Protein AF-A0ABD5R8R2-F1 (afdb_monomer_lite)

pLDDT: mean 79.26, std 21.65, range [36.38, 98.5]

Radius of gyration: 20.0 Å; chains: 1; bounding box: 62×42×51 Å

Sequence (197 aa):
MFPAETLPDGALFGPHHFLYPLYAMLFLAARKWDLHPRKEPVLVVASALLALFAWAHVWKYYPVFGATMALAGVCGTILGGLLTWRYGRRFQIAVVGLGLAALDDAVSHAFGVWTPLDHLWGVWWAIYHGERVPVVAESVRDPATALADLQSAVGESLPALPALPALGDLPTLLVAGAVRALARLPILAPHTALVPL

Organism: NCBI:txid1126234

Structure (mmCIF, N/CA/C/O backbone):
data_AF-A0ABD5R8R2-F1
#
_entry.id   AF-A0ABD5R8R2-F1
#
loop_
_atom_site.group_PDB
_atom_site.id
_atom_site.type_symbol
_atom_site.label_atom_id
_atom_site.label_alt_id
_atom_site.label_comp_id
_atom_site.label_asym_id
_atom_site.label_entity_id
_atom_site.label_seq_id
_atom_site.pdbx_PDB_ins_code
_atom_site.Cartn_x
_atom_site.Cartn_y
_atom_site.Cartn_z
_atom_site.occupancy
_atom_site.B_iso_or_equiv
_atom_site.auth_seq_id
_atom_site.auth_comp_id
_atom_site.auth_asym_id
_atom_site.auth_atom_id
_atom_site.pdbx_PDB_model_num
ATOM 1 N N . MET A 1 1 ? -0.211 -2.262 -22.466 1.00 86.38 1 MET A N 1
ATOM 2 C CA . MET A 1 1 ? -0.626 -3.625 -22.059 1.00 86.38 1 MET A CA 1
ATOM 3 C C . MET A 1 1 ? -0.861 -3.581 -20.558 1.00 86.38 1 MET A C 1
ATOM 5 O O . MET A 1 1 ? -0.183 -2.797 -19.914 1.00 86.38 1 MET A O 1
ATOM 9 N N . PHE A 1 2 ? -1.854 -4.300 -20.029 1.00 92.44 2 PHE A N 1
ATOM 10 C CA . PHE A 1 2 ? -2.108 -4.353 -18.585 1.00 92.44 2 PHE A CA 1
ATOM 11 C C . PHE A 1 2 ? -1.747 -5.748 -18.051 1.00 92.44 2 PHE A C 1
ATOM 13 O O . PHE A 1 2 ? -2.167 -6.727 -18.674 1.00 92.44 2 PHE A O 1
ATOM 20 N N . PRO A 1 3 ? -1.039 -5.851 -16.912 1.00 95.38 3 PRO A N 1
ATOM 21 C CA . PRO A 1 3 ? -0.270 -4.771 -16.287 1.00 95.38 3 PRO A CA 1
ATOM 22 C C . PRO A 1 3 ? 0.887 -4.312 -17.195 1.00 95.38 3 PRO A C 1
ATOM 24 O O . PRO A 1 3 ? 1.250 -5.026 -18.134 1.00 95.38 3 PRO A O 1
ATOM 27 N N . ALA A 1 4 ? 1.450 -3.130 -16.940 1.00 95.31 4 ALA A N 1
ATOM 28 C CA . ALA A 1 4 ? 2.656 -2.674 -17.634 1.00 95.31 4 ALA A CA 1
ATOM 29 C C . ALA A 1 4 ? 3.849 -3.588 -17.325 1.00 95.31 4 ALA A C 1
ATOM 31 O O . ALA A 1 4 ? 4.625 -3.911 -18.224 1.00 95.31 4 ALA A O 1
ATOM 32 N N . GLU A 1 5 ? 3.922 -4.086 -16.089 1.00 93.12 5 GLU A N 1
ATOM 33 C CA . GLU A 1 5 ? 4.932 -5.043 -15.654 1.00 93.12 5 GLU A CA 1
ATOM 34 C C . GLU A 1 5 ? 4.333 -6.414 -15.338 1.00 93.12 5 GLU A C 1
ATOM 36 O O . GLU A 1 5 ? 3.423 -6.577 -14.518 1.00 93.12 5 GLU A O 1
ATOM 41 N N . THR A 1 6 ? 4.891 -7.452 -15.964 1.00 93.69 6 THR A N 1
ATOM 42 C CA . THR A 1 6 ? 4.540 -8.846 -15.654 1.00 93.69 6 THR A CA 1
ATOM 43 C C . THR A 1 6 ? 5.059 -9.289 -14.287 1.00 93.69 6 THR A C 1
ATOM 45 O O . THR A 1 6 ? 4.546 -10.249 -13.716 1.00 93.69 6 THR A O 1
ATOM 48 N N . LEU A 1 7 ? 6.082 -8.601 -13.778 1.00 91.88 7 LEU A N 1
ATOM 49 C CA . LEU A 1 7 ? 6.696 -8.821 -12.478 1.00 91.88 7 LEU A CA 1
ATOM 50 C C . LEU A 1 7 ? 7.108 -7.451 -11.915 1.00 91.88 7 LEU A C 1
ATOM 52 O O . LEU A 1 7 ? 8.052 -6.891 -12.471 1.00 91.88 7 LEU A O 1
ATOM 56 N N . PRO A 1 8 ? 6.442 -6.939 -10.861 1.00 84.75 8 PRO A N 1
ATOM 57 C CA . PRO A 1 8 ? 6.789 -5.648 -10.262 1.00 84.75 8 PRO A CA 1
ATOM 58 C C . PRO A 1 8 ? 8.282 -5.566 -9.908 1.00 84.75 8 PRO A C 1
ATOM 60 O O . PRO A 1 8 ? 8.798 -6.484 -9.252 1.00 84.75 8 PRO A O 1
ATOM 63 N N . ASP A 1 9 ? 8.974 -4.550 -10.439 1.00 77.25 9 ASP A N 1
ATOM 64 C CA . ASP A 1 9 ? 10.426 -4.281 -10.318 1.00 77.25 9 ASP A CA 1
ATOM 65 C C . ASP A 1 9 ? 11.355 -5.466 -10.639 1.00 77.25 9 ASP A C 1
ATOM 67 O O . ASP A 1 9 ? 12.531 -5.504 -10.268 1.00 77.25 9 ASP A O 1
ATOM 71 N N . GLY A 1 10 ? 10.842 -6.514 -11.282 1.00 80.44 10 GLY A N 1
ATOM 72 C CA . GLY A 1 10 ? 11.582 -7.759 -11.472 1.00 80.44 10 GLY A CA 1
ATOM 73 C C . GLY A 1 10 ? 11.892 -8.538 -10.179 1.00 80.44 10 GLY A C 1
ATOM 74 O O . GLY A 1 10 ? 12.507 -9.605 -10.256 1.00 80.44 10 GLY A O 1
ATOM 75 N N . ALA A 1 11 ? 11.462 -8.072 -8.998 1.00 82.81 11 ALA A N 1
ATOM 76 C CA . ALA A 1 11 ? 11.839 -8.657 -7.712 1.00 82.81 11 ALA A CA 1
ATOM 77 C C . ALA A 1 11 ? 10.781 -8.447 -6.614 1.00 82.81 11 ALA A C 1
ATOM 79 O O . ALA A 1 11 ? 10.983 -7.659 -5.711 1.00 82.81 11 ALA A O 1
ATOM 80 N N . LEU A 1 12 ? 9.717 -9.250 -6.584 1.00 75.31 12 LEU A N 1
ATOM 81 C CA . LEU A 1 12 ? 8.576 -9.147 -5.641 1.00 75.31 12 LEU A CA 1
ATOM 82 C C . LEU A 1 12 ? 8.864 -8.822 -4.163 1.00 75.31 12 LEU A C 1
ATOM 84 O O . LEU A 1 12 ? 8.020 -8.217 -3.509 1.00 75.31 12 LEU A O 1
ATOM 88 N N . PHE A 1 13 ? 9.991 -9.293 -3.619 1.00 80.00 13 PHE A N 1
ATOM 89 C CA . PHE A 1 13 ? 10.396 -9.093 -2.218 1.00 80.00 13 PHE A CA 1
ATOM 90 C C . PHE A 1 13 ? 11.564 -8.119 -2.053 1.00 80.00 13 PHE A C 1
ATOM 92 O O . PHE A 1 13 ? 12.102 -7.978 -0.954 1.00 80.00 13 PHE A O 1
ATOM 99 N N . GLY A 1 14 ? 11.960 -7.453 -3.136 1.00 77.12 14 GLY A N 1
ATOM 100 C CA . GLY A 1 14 ? 12.772 -6.255 -3.058 1.00 77.12 14 GLY A CA 1
ATOM 101 C C . GLY A 1 14 ? 12.083 -5.210 -2.180 1.00 77.12 14 GLY A C 1
ATOM 102 O O . GLY A 1 14 ? 10.904 -5.348 -1.825 1.00 77.12 14 GLY A O 1
ATOM 103 N N . PRO A 1 15 ? 12.803 -4.169 -1.775 1.00 70.12 15 PRO A N 1
ATOM 104 C CA . PRO A 1 15 ? 12.197 -3.122 -0.983 1.00 70.12 15 PRO A CA 1
ATOM 105 C C . PRO A 1 15 ? 11.188 -2.360 -1.861 1.00 70.12 15 PRO A C 1
ATOM 107 O O . PRO A 1 15 ? 11.579 -1.626 -2.757 1.00 70.12 15 PRO A O 1
ATOM 110 N N . HIS A 1 16 ? 9.894 -2.595 -1.612 1.00 77.25 16 HIS A N 1
ATOM 111 C CA . HIS A 1 16 ? 8.773 -1.986 -2.336 1.00 77.25 16 HIS A CA 1
ATOM 112 C C . HIS A 1 16 ? 7.962 -1.112 -1.400 1.00 77.25 16 HIS A C 1
ATOM 114 O O . HIS A 1 16 ? 7.592 -1.521 -0.288 1.00 77.25 16 HIS A O 1
ATOM 120 N N . HIS A 1 17 ? 7.611 0.069 -1.887 1.00 89.56 17 HIS A N 1
ATOM 121 C CA . HIS A 1 17 ? 6.737 0.977 -1.169 1.00 89.56 17 HIS A CA 1
ATOM 122 C C . HIS A 1 17 ? 5.259 0.536 -1.224 1.00 89.56 17 HIS A C 1
ATOM 124 O O . HIS A 1 17 ? 4.436 1.114 -0.526 1.00 89.56 17 HIS A O 1
ATOM 130 N N . PHE A 1 18 ? 4.940 -0.572 -1.898 1.00 94.81 18 PHE A N 1
ATOM 131 C CA . PHE A 1 18 ? 3.697 -1.334 -1.778 1.00 94.81 18 PHE A CA 1
ATOM 132 C C . PHE A 1 18 ? 3.632 -2.157 -0.483 1.00 94.81 18 PHE A C 1
ATOM 134 O O . PHE A 1 18 ? 2.638 -2.130 0.249 1.00 94.81 18 PHE A O 1
ATOM 141 N N . LEU A 1 19 ? 4.698 -2.906 -0.175 1.00 95.38 19 LEU A N 1
ATOM 142 C CA . LEU A 1 19 ? 4.700 -3.900 0.904 1.00 95.38 19 LEU A CA 1
ATOM 143 C C . LEU A 1 19 ? 4.706 -3.244 2.288 1.00 95.38 19 LEU A C 1
ATOM 145 O O . LEU A 1 19 ? 3.912 -3.604 3.163 1.00 95.38 19 LEU A O 1
ATOM 149 N N . TYR A 1 20 ? 5.603 -2.280 2.505 1.00 95.00 20 TYR A N 1
ATOM 150 C CA . TYR A 1 20 ? 5.816 -1.706 3.834 1.00 95.00 20 TYR A CA 1
ATOM 151 C C . TYR A 1 20 ? 4.589 -0.973 4.393 1.00 95.00 20 TYR A C 1
ATOM 153 O O . TYR A 1 20 ? 4.263 -1.206 5.564 1.00 95.00 20 TYR A O 1
ATOM 161 N N . PRO A 1 21 ? 3.851 -0.153 3.617 1.00 96.75 21 PRO A N 1
ATOM 162 C CA . PRO A 1 21 ? 2.648 0.489 4.128 1.00 96.75 21 PRO A CA 1
ATOM 163 C C . PRO A 1 21 ? 1.549 -0.505 4.500 1.00 96.75 21 PRO A C 1
ATOM 165 O O . PRO A 1 21 ? 0.897 -0.329 5.532 1.00 96.75 21 PRO A O 1
ATOM 168 N N . LEU A 1 22 ? 1.373 -1.581 3.723 1.00 97.69 22 LEU A N 1
ATOM 169 C CA . LEU A 1 22 ? 0.382 -2.615 4.022 1.00 97.69 22 LEU A CA 1
ATOM 170 C C . LEU A 1 22 ? 0.742 -3.404 5.289 1.00 97.69 22 LEU A C 1
ATOM 172 O O . LEU A 1 22 ? -0.130 -3.627 6.132 1.00 97.69 22 LEU A O 1
ATOM 176 N N . TYR A 1 23 ? 2.017 -3.749 5.495 1.00 97.69 23 TYR A N 1
ATOM 177 C CA . TYR A 1 23 ? 2.464 -4.369 6.748 1.00 97.69 23 TYR A CA 1
ATOM 178 C C . TYR A 1 23 ? 2.312 -3.435 7.954 1.00 97.69 23 TYR A C 1
ATOM 180 O O . TYR A 1 23 ? 1.791 -3.851 8.993 1.00 97.69 23 TYR A O 1
ATOM 188 N N . ALA A 1 24 ? 2.703 -2.163 7.825 1.00 97.75 24 ALA A N 1
ATOM 189 C CA . ALA A 1 24 ? 2.527 -1.167 8.883 1.00 97.75 24 ALA A CA 1
ATOM 190 C C . ALA A 1 24 ? 1.046 -0.996 9.250 1.00 97.75 24 ALA A C 1
ATOM 192 O O . ALA A 1 24 ? 0.684 -0.906 10.425 1.00 97.75 24 ALA A O 1
ATOM 193 N N . MET A 1 25 ? 0.167 -1.012 8.252 1.00 97.69 25 MET A N 1
ATOM 194 C CA . MET A 1 25 ? -1.269 -0.947 8.463 1.00 97.69 25 MET A CA 1
ATOM 195 C C . MET A 1 25 ? -1.813 -2.192 9.172 1.00 97.69 25 MET A C 1
ATOM 197 O O . MET A 1 25 ? -2.610 -2.043 10.100 1.00 97.69 25 MET A O 1
ATOM 201 N N . LEU A 1 26 ? -1.395 -3.401 8.782 1.00 98.19 26 LEU A N 1
ATOM 202 C CA . LEU A 1 26 ? -1.783 -4.635 9.475 1.00 98.19 26 LEU A CA 1
ATOM 203 C C . LEU A 1 26 ? -1.343 -4.612 10.942 1.00 98.19 26 LEU A C 1
ATOM 205 O O . LEU A 1 26 ? -2.128 -4.959 11.823 1.00 98.19 26 LEU A O 1
ATOM 209 N N . PHE A 1 27 ? -0.137 -4.116 11.221 1.00 98.12 27 PHE A N 1
ATOM 210 C CA . PHE A 1 27 ? 0.336 -3.907 12.587 1.00 98.12 27 PHE A CA 1
ATOM 211 C C . PHE A 1 27 ? -0.550 -2.918 13.366 1.00 98.12 27 PHE A C 1
ATOM 213 O O . PHE A 1 27 ? -0.962 -3.202 14.492 1.00 98.12 27 PHE A O 1
ATOM 220 N N . LEU A 1 28 ? -0.907 -1.772 12.771 1.00 97.38 28 LEU A N 1
ATOM 221 C CA . LEU A 1 28 ? -1.820 -0.805 13.395 1.00 97.38 28 LEU A CA 1
ATOM 222 C C . LEU A 1 28 ? -3.209 -1.401 13.654 1.00 97.38 28 LEU A C 1
ATOM 224 O O . LEU A 1 28 ? -3.804 -1.141 14.703 1.00 97.38 28 LEU A O 1
ATOM 228 N N . ALA A 1 29 ? -3.726 -2.189 12.712 1.00 96.81 29 ALA A N 1
ATOM 229 C CA . ALA A 1 29 ? -5.001 -2.878 12.843 1.00 96.81 29 ALA A CA 1
ATOM 230 C C . ALA A 1 29 ? -4.967 -3.900 13.988 1.00 96.81 29 ALA A C 1
ATOM 232 O O . ALA A 1 29 ? -5.863 -3.876 14.830 1.00 96.81 29 ALA A O 1
ATOM 233 N N . ALA A 1 30 ? -3.908 -4.711 14.084 1.00 96.88 30 ALA A N 1
ATOM 234 C CA . ALA A 1 30 ? -3.702 -5.657 15.182 1.00 96.88 30 ALA A CA 1
ATOM 235 C C . ALA A 1 30 ? -3.657 -4.943 16.543 1.00 96.88 30 ALA A C 1
ATOM 237 O O . ALA A 1 30 ? -4.403 -5.288 17.455 1.00 96.88 30 ALA A O 1
ATOM 238 N N . ARG A 1 31 ? -2.896 -3.844 16.656 1.00 97.00 31 ARG A N 1
ATOM 239 C CA . ARG A 1 31 ? -2.850 -3.032 17.887 1.00 97.00 31 ARG A CA 1
ATOM 240 C C . ARG A 1 31 ? -4.211 -2.457 18.274 1.00 97.00 31 ARG A C 1
ATOM 242 O O . ARG A 1 31 ? -4.509 -2.322 19.459 1.00 97.00 31 ARG A O 1
ATOM 249 N N . LYS A 1 32 ? -5.039 -2.066 17.301 1.00 94.75 32 LYS A N 1
ATOM 250 C CA . LYS A 1 32 ? -6.401 -1.582 17.573 1.00 94.75 32 LYS A CA 1
ATOM 251 C C . LYS A 1 32 ? -7.356 -2.697 17.964 1.00 94.75 32 LYS A C 1
ATOM 253 O O . LYS A 1 32 ? -8.224 -2.438 18.795 1.00 94.75 32 LYS A O 1
ATOM 258 N N . TRP A 1 33 ? -7.173 -3.890 17.410 1.00 92.94 33 TRP A N 1
ATOM 259 C CA . TRP A 1 33 ? -7.912 -5.081 17.805 1.00 92.94 33 TRP A CA 1
ATOM 260 C C . TRP A 1 33 ? -7.665 -5.402 19.284 1.00 92.94 33 TRP A C 1
ATOM 262 O O . TRP A 1 33 ? -8.633 -5.496 20.036 1.00 92.94 33 TRP A O 1
ATOM 272 N N . ASP A 1 34 ? -6.404 -5.426 19.734 1.00 95.31 34 ASP A N 1
ATOM 273 C CA . ASP A 1 34 ? -6.045 -5.676 21.144 1.00 95.31 34 ASP A CA 1
ATOM 274 C C . ASP A 1 34 ? -6.757 -4.716 22.112 1.00 95.31 34 ASP A C 1
ATOM 276 O O . ASP A 1 34 ? -7.269 -5.109 23.159 1.00 95.31 34 ASP A O 1
ATOM 280 N N . LEU A 1 35 ? -6.806 -3.430 21.754 1.00 95.62 35 LEU A N 1
ATOM 281 C CA . LEU A 1 35 ? -7.411 -2.382 22.582 1.00 95.62 35 LEU A CA 1
ATOM 282 C C . LEU A 1 35 ? -8.945 -2.379 22.528 1.00 95.62 35 LEU A C 1
ATOM 284 O O . LEU A 1 35 ? -9.602 -1.790 23.392 1.00 95.62 35 LEU A O 1
ATOM 288 N N . HIS A 1 36 ? -9.533 -2.979 21.495 1.00 94.44 36 HIS A N 1
ATOM 289 C CA . HIS A 1 36 ? -10.963 -2.919 21.227 1.00 94.44 36 HIS A CA 1
ATOM 290 C C . HIS A 1 36 ? -11.488 -4.241 20.643 1.00 94.44 36 HIS A C 1
ATOM 292 O O . HIS A 1 36 ? -12.019 -4.238 19.539 1.00 94.44 36 HIS A O 1
ATOM 298 N N . PRO A 1 37 ? -11.475 -5.358 21.387 1.00 91.94 37 PRO A N 1
ATOM 299 C CA . PRO A 1 37 ? -11.709 -6.702 20.838 1.00 91.94 37 PRO A CA 1
ATOM 300 C C . PRO A 1 37 ? -13.097 -6.938 20.219 1.00 91.94 37 PRO A C 1
ATOM 302 O O . PRO A 1 37 ? -13.311 -7.931 19.545 1.00 91.94 37 PRO A O 1
ATOM 305 N N . ARG A 1 38 ? -14.065 -6.040 20.445 1.00 94.81 38 ARG A N 1
ATOM 306 C CA . ARG A 1 38 ? -15.423 -6.102 19.859 1.00 94.81 38 ARG A CA 1
ATOM 307 C C . ARG A 1 38 ? -15.617 -5.164 18.669 1.00 94.81 38 ARG A C 1
ATOM 309 O O . ARG A 1 38 ? -16.731 -4.964 18.188 1.00 94.81 38 ARG A O 1
ATOM 316 N N . LYS A 1 39 ? -14.552 -4.489 18.261 1.00 92.44 39 LYS A N 1
ATOM 317 C CA . LYS A 1 39 ? -14.500 -3.636 17.086 1.00 92.44 39 LYS A CA 1
ATOM 318 C C . LYS A 1 39 ? -13.366 -4.244 16.291 1.00 92.44 39 LYS A C 1
ATOM 320 O O . LYS A 1 39 ? -12.227 -4.162 16.717 1.00 92.44 39 LYS A O 1
ATOM 325 N N . GLU A 1 40 ? -13.682 -4.901 15.190 1.00 93.25 40 GLU A N 1
ATOM 326 C CA . GLU A 1 40 ? -12.672 -5.528 14.345 1.00 93.25 40 GLU A CA 1
ATOM 327 C C . GLU A 1 40 ? -12.624 -4.758 13.022 1.00 93.25 40 GLU A C 1
ATOM 329 O O . GLU A 1 40 ? -13.675 -4.513 12.420 1.00 93.25 40 GLU A O 1
ATOM 334 N N . PRO A 1 41 ? -11.447 -4.309 12.553 1.00 95.00 41 PRO A N 1
ATOM 335 C CA . PRO A 1 41 ? -11.308 -3.627 11.268 1.00 95.00 41 PRO A CA 1
ATOM 336 C C . PRO A 1 41 ? -11.314 -4.639 10.104 1.00 95.00 41 PRO A C 1
ATOM 338 O O . PRO A 1 41 ? -10.415 -4.619 9.267 1.00 95.00 41 PRO A O 1
ATOM 341 N N . VAL A 1 42 ? -12.309 -5.536 10.054 1.00 96.50 42 VAL A N 1
ATOM 342 C CA . VAL A 1 42 ? -12.315 -6.722 9.172 1.00 96.50 42 VAL A CA 1
ATOM 343 C C . VAL A 1 42 ? -12.098 -6.348 7.710 1.00 96.50 42 VAL A C 1
ATOM 345 O O . VAL A 1 42 ? -11.244 -6.936 7.058 1.00 96.50 42 VAL A O 1
ATOM 348 N N . LEU A 1 43 ? -12.805 -5.329 7.209 1.00 96.75 43 LEU A N 1
ATOM 349 C CA . LEU A 1 43 ? -12.659 -4.887 5.820 1.00 96.75 43 LEU A CA 1
ATOM 350 C C . LEU A 1 43 ? -11.238 -4.383 5.518 1.00 96.75 43 LEU A C 1
ATOM 352 O O . LEU A 1 43 ? -10.691 -4.721 4.474 1.00 96.75 43 LEU A O 1
ATOM 356 N N . VAL A 1 44 ? -10.621 -3.624 6.433 1.00 97.31 44 VAL A N 1
ATOM 357 C CA . VAL A 1 44 ? -9.242 -3.131 6.266 1.00 97.31 44 VAL A CA 1
ATOM 358 C C . VAL A 1 44 ? -8.266 -4.301 6.220 1.00 97.31 44 VAL A C 1
ATOM 360 O O . VAL A 1 44 ? -7.452 -4.367 5.307 1.00 97.31 44 VAL A O 1
ATOM 363 N N . VAL A 1 45 ? -8.363 -5.228 7.179 1.00 98.00 45 VAL A N 1
ATOM 364 C CA . VAL A 1 45 ? -7.440 -6.366 7.311 1.00 98.00 45 VAL A CA 1
ATOM 365 C C . VAL A 1 45 ? -7.594 -7.344 6.150 1.00 98.00 45 VAL A C 1
ATOM 367 O O . VAL A 1 45 ? -6.599 -7.707 5.531 1.00 98.00 45 VAL A O 1
ATOM 370 N N . ALA A 1 46 ? -8.823 -7.741 5.815 1.00 98.25 46 ALA A N 1
ATOM 371 C CA . ALA A 1 46 ? -9.080 -8.680 4.728 1.00 98.25 46 ALA A CA 1
ATOM 372 C C . ALA A 1 46 ? -8.623 -8.122 3.373 1.00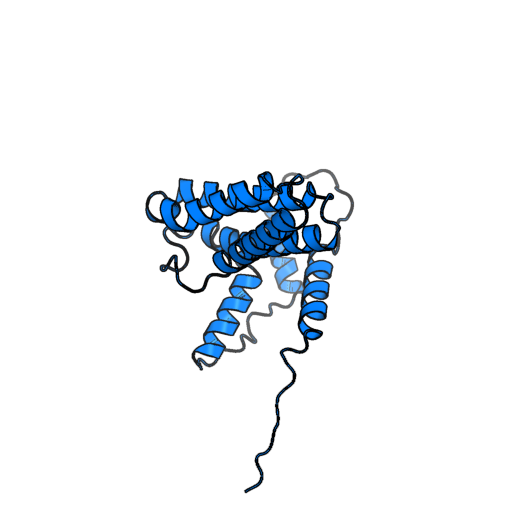 98.25 46 ALA A C 1
ATOM 374 O O . ALA A 1 46 ? -7.971 -8.832 2.611 1.00 98.25 46 ALA A O 1
ATOM 375 N N . SER A 1 47 ? -8.896 -6.843 3.095 1.00 98.50 47 SER A N 1
ATOM 376 C CA . SER A 1 47 ? -8.482 -6.212 1.834 1.00 98.50 47 SER A CA 1
ATOM 377 C C . SER A 1 47 ? -6.962 -6.026 1.754 1.00 98.50 47 SER A C 1
ATOM 379 O O . SER A 1 47 ? -6.371 -6.237 0.699 1.00 98.50 47 SER A O 1
ATOM 381 N N . ALA A 1 48 ? -6.306 -5.736 2.882 1.00 98.38 48 ALA A N 1
ATOM 382 C CA . ALA A 1 48 ? -4.849 -5.640 2.961 1.00 98.38 48 ALA A CA 1
ATOM 383 C C . ALA A 1 48 ? -4.164 -6.981 2.695 1.00 98.38 48 ALA A C 1
ATOM 385 O O . ALA A 1 48 ? -3.197 -7.056 1.942 1.00 98.38 48 ALA A O 1
ATOM 386 N N . LEU A 1 49 ? -4.679 -8.048 3.312 1.00 98.19 49 LEU A N 1
ATOM 387 C CA . LEU A 1 49 ? -4.188 -9.406 3.100 1.00 98.19 49 LEU A CA 1
ATOM 388 C C . LEU A 1 49 ? -4.435 -9.860 1.661 1.00 98.19 49 LEU A C 1
ATOM 390 O O . LEU A 1 49 ? -3.557 -10.485 1.076 1.00 98.19 49 LEU A O 1
ATOM 394 N N . LEU A 1 50 ? -5.582 -9.503 1.071 1.00 98.44 50 LEU A N 1
ATOM 395 C CA . LEU A 1 50 ? -5.858 -9.737 -0.346 1.00 98.44 50 LEU A CA 1
ATOM 396 C C . LEU A 1 50 ? -4.822 -9.039 -1.234 1.00 98.44 50 LEU A C 1
ATOM 398 O O . LEU A 1 50 ? -4.278 -9.678 -2.130 1.00 98.44 50 LEU A O 1
ATOM 402 N N . ALA A 1 51 ? -4.522 -7.766 -0.962 1.00 97.88 51 ALA A N 1
ATOM 403 C CA . ALA A 1 51 ? -3.531 -6.999 -1.710 1.00 97.88 51 ALA A CA 1
ATOM 404 C C . ALA A 1 51 ? -2.133 -7.632 -1.625 1.00 97.88 51 ALA A C 1
ATOM 406 O O . ALA A 1 51 ? -1.498 -7.870 -2.651 1.00 97.88 51 ALA A O 1
ATOM 407 N N . LEU A 1 52 ? -1.685 -7.971 -0.411 1.00 97.12 52 LEU A N 1
ATOM 408 C CA . LEU A 1 52 ? -0.393 -8.621 -0.176 1.00 97.12 52 LEU A CA 1
ATOM 409 C C . LEU A 1 52 ? -0.309 -9.999 -0.838 1.00 97.12 52 LEU A C 1
ATOM 411 O O . LEU A 1 52 ? 0.701 -10.317 -1.461 1.00 97.12 52 LEU A O 1
ATOM 415 N N . PHE A 1 53 ? -1.363 -10.812 -0.733 1.00 97.00 53 PHE A N 1
ATOM 416 C CA . PHE A 1 53 ? -1.409 -12.132 -1.356 1.00 97.00 53 PHE A CA 1
ATOM 417 C C . PHE A 1 53 ? -1.374 -12.030 -2.883 1.00 97.00 53 PHE A C 1
ATOM 419 O O . PHE A 1 53 ? -0.613 -12.740 -3.541 1.00 97.00 53 PHE A O 1
ATOM 426 N N . ALA A 1 54 ? -2.171 -11.123 -3.449 1.00 97.00 54 ALA A N 1
ATOM 427 C CA . ALA A 1 54 ? -2.212 -10.876 -4.880 1.00 97.00 54 ALA A CA 1
ATOM 428 C C . ALA A 1 54 ? -0.842 -10.458 -5.419 1.00 97.00 54 ALA A C 1
ATOM 430 O O . ALA A 1 54 ? -0.361 -11.053 -6.383 1.00 97.00 54 ALA A O 1
ATOM 431 N N . TRP A 1 55 ? -0.194 -9.505 -4.748 1.00 96.06 55 TRP A N 1
ATOM 432 C CA . TRP A 1 55 ? 1.155 -9.057 -5.069 1.00 96.06 55 TRP A CA 1
ATOM 433 C C . TRP A 1 55 ? 2.166 -10.199 -4.979 1.00 96.06 55 TRP A C 1
ATOM 435 O O . TRP A 1 55 ? 2.739 -10.596 -5.988 1.00 96.06 55 TRP A O 1
ATOM 445 N N . ALA A 1 56 ? 2.336 -10.783 -3.790 1.00 94.62 56 ALA A N 1
ATOM 446 C CA . ALA A 1 56 ? 3.415 -11.724 -3.503 1.00 94.62 56 ALA A CA 1
ATOM 447 C C . ALA A 1 56 ? 3.268 -13.078 -4.217 1.00 94.62 56 ALA A C 1
ATOM 449 O O . ALA A 1 56 ? 4.273 -13.738 -4.494 1.00 94.62 56 ALA A O 1
ATOM 450 N N . HIS A 1 57 ? 2.035 -13.517 -4.494 1.00 95.25 57 HIS A N 1
ATOM 451 C CA . HIS A 1 57 ? 1.774 -14.884 -4.950 1.00 95.25 57 HIS A CA 1
ATOM 452 C C . HIS A 1 57 ? 1.035 -14.991 -6.278 1.00 95.25 57 HIS A C 1
ATOM 454 O O . HIS A 1 57 ? 1.258 -15.969 -6.985 1.00 95.25 57 HIS A O 1
ATOM 460 N N . VAL A 1 58 ? 0.168 -14.043 -6.642 1.00 97.00 58 VAL A N 1
ATOM 461 C CA . VAL A 1 58 ? -0.683 -14.189 -7.836 1.00 97.00 58 VAL A CA 1
ATOM 462 C C . VAL A 1 58 ? -0.074 -13.489 -9.046 1.00 97.00 58 VAL A C 1
ATOM 464 O O . VAL A 1 58 ? 0.012 -14.099 -10.110 1.00 97.00 58 VAL A O 1
ATOM 467 N N . TRP A 1 59 ? 0.389 -12.246 -8.887 1.00 96.44 59 TRP A N 1
ATOM 468 C CA . TRP A 1 59 ? 0.830 -11.383 -9.991 1.00 96.44 59 TRP A CA 1
ATOM 469 C C . TRP A 1 59 ? 1.916 -12.040 -10.844 1.00 96.44 59 TRP A C 1
ATOM 471 O O . TRP A 1 59 ? 1.790 -12.083 -12.062 1.00 96.44 59 TRP A O 1
ATOM 481 N N . LYS A 1 60 ? 2.914 -12.674 -10.220 1.00 95.19 60 LYS A N 1
ATOM 482 C CA . LYS A 1 60 ? 3.993 -13.382 -10.931 1.00 95.19 60 LYS A CA 1
ATOM 483 C C . LYS A 1 60 ? 3.503 -14.398 -11.966 1.00 95.19 60 LYS A C 1
ATOM 485 O O . LYS A 1 60 ? 4.110 -14.540 -13.022 1.00 95.19 60 LYS A O 1
ATOM 490 N N . TYR A 1 61 ? 2.469 -15.163 -11.622 1.00 96.25 61 TYR A N 1
ATOM 491 C CA . TYR A 1 61 ? 2.000 -16.291 -12.433 1.00 96.25 61 TYR A CA 1
ATOM 492 C C 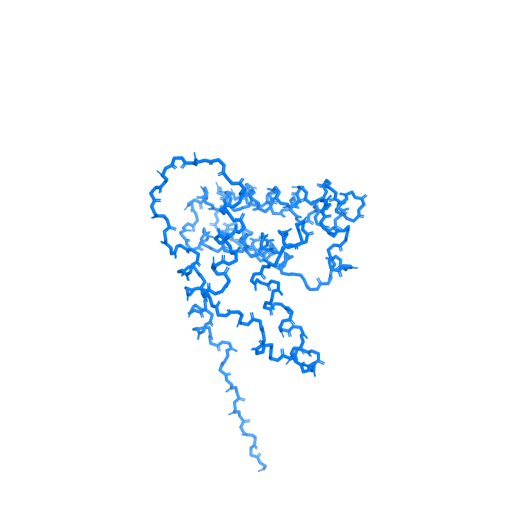. TYR A 1 61 ? 0.790 -15.922 -13.290 1.00 96.25 61 TYR A C 1
ATOM 494 O O . TYR A 1 61 ? 0.599 -16.488 -14.362 1.00 96.25 61 TYR A O 1
ATOM 502 N N . TYR A 1 62 ? -0.006 -14.955 -12.835 1.00 97.25 62 TYR A N 1
ATOM 503 C CA . TYR A 1 62 ? -1.206 -14.471 -13.507 1.00 97.25 62 TYR A CA 1
ATOM 504 C C . TYR A 1 62 ? -1.233 -12.935 -13.468 1.00 97.25 62 TYR A C 1
ATOM 506 O O . TYR A 1 62 ? -1.993 -12.369 -12.679 1.00 97.25 62 TYR A O 1
ATOM 514 N N . PRO A 1 63 ? -0.436 -12.236 -14.303 1.00 95.88 63 PRO A N 1
ATOM 515 C CA . PRO A 1 63 ? -0.190 -10.799 -14.144 1.00 95.88 63 PRO A CA 1
ATOM 516 C C . PRO A 1 63 ? -1.446 -9.936 -14.150 1.00 95.88 63 PRO A C 1
ATOM 518 O O . PRO A 1 63 ? -1.645 -9.131 -13.246 1.00 95.88 63 PRO A O 1
ATOM 521 N N . VAL A 1 64 ? -2.341 -10.156 -15.116 1.00 96.75 64 VAL A N 1
ATOM 522 C CA . VAL A 1 64 ? -3.621 -9.434 -15.202 1.00 96.75 64 VAL A CA 1
ATOM 523 C C . VAL A 1 64 ? -4.435 -9.630 -13.925 1.00 96.75 64 VAL A C 1
ATOM 525 O O . VAL A 1 64 ? -4.861 -8.665 -13.299 1.00 96.75 64 VAL A O 1
ATOM 528 N N . PHE A 1 65 ? -4.621 -10.883 -13.513 1.00 97.94 65 PHE A N 1
ATOM 529 C CA . PHE A 1 65 ? -5.467 -11.211 -12.372 1.00 97.94 65 PHE A CA 1
ATOM 530 C C . PHE A 1 65 ? -4.861 -10.727 -11.048 1.00 97.94 65 PHE A C 1
ATOM 532 O O . PHE A 1 65 ? -5.564 -10.136 -10.231 1.00 97.94 65 PHE A O 1
ATOM 539 N N . GLY A 1 66 ? -3.553 -10.910 -10.858 1.00 97.06 66 GLY A N 1
ATOM 540 C CA . GLY A 1 66 ? -2.838 -10.450 -9.672 1.00 97.06 66 GLY A CA 1
ATOM 541 C C . GLY A 1 66 ? -2.819 -8.929 -9.545 1.00 97.06 66 GLY A C 1
ATOM 542 O O . GLY A 1 66 ? -3.127 -8.430 -8.467 1.00 97.06 66 GLY A O 1
ATOM 543 N N . ALA A 1 67 ? -2.571 -8.192 -10.632 1.00 96.25 67 ALA A N 1
ATOM 544 C CA . ALA A 1 67 ? -2.642 -6.729 -10.634 1.00 96.25 67 ALA A CA 1
ATOM 545 C C . ALA A 1 67 ? -4.050 -6.228 -10.271 1.00 96.25 67 ALA A C 1
ATOM 547 O O . ALA A 1 67 ? -4.208 -5.364 -9.408 1.00 96.25 67 ALA A O 1
ATOM 548 N N . THR A 1 68 ? -5.097 -6.811 -10.872 1.00 97.38 68 THR A N 1
ATOM 549 C CA . THR A 1 68 ? -6.490 -6.468 -10.541 1.00 97.38 68 THR A CA 1
ATOM 550 C C . THR A 1 68 ? -6.814 -6.755 -9.075 1.00 97.38 68 THR A C 1
ATOM 552 O O . THR A 1 68 ? -7.395 -5.903 -8.404 1.00 97.38 68 THR A O 1
ATOM 555 N N . MET A 1 69 ? -6.431 -7.925 -8.554 1.00 98.12 69 MET A N 1
ATOM 556 C CA . MET A 1 69 ? -6.651 -8.271 -7.148 1.00 98.12 69 MET A CA 1
ATOM 557 C C . MET A 1 69 ? -5.866 -7.365 -6.192 1.00 98.12 69 MET A C 1
ATOM 559 O O . MET A 1 69 ? -6.406 -6.982 -5.155 1.00 98.12 69 MET A O 1
ATOM 563 N N . ALA A 1 70 ? -4.626 -7.000 -6.532 1.00 97.50 70 ALA A N 1
ATOM 564 C CA . ALA A 1 70 ? -3.799 -6.103 -5.730 1.00 97.50 70 ALA A CA 1
ATOM 565 C C . ALA A 1 70 ? -4.449 -4.718 -5.620 1.00 97.50 70 ALA A C 1
ATOM 567 O O . ALA A 1 70 ? -4.686 -4.239 -4.511 1.00 97.50 70 ALA A O 1
ATOM 568 N N . LEU A 1 71 ? -4.842 -4.128 -6.755 1.00 97.62 71 LEU A N 1
ATOM 569 C CA . LEU A 1 71 ? -5.555 -2.849 -6.801 1.00 97.62 71 LEU A CA 1
ATOM 570 C C . LEU A 1 71 ? -6.884 -2.908 -6.039 1.00 97.62 71 LEU A C 1
ATOM 572 O O . LEU A 1 71 ? -7.177 -2.024 -5.236 1.00 97.62 71 LEU A O 1
ATOM 576 N N . ALA A 1 72 ? -7.678 -3.964 -6.239 1.00 98.25 72 ALA A N 1
ATOM 577 C CA . ALA A 1 72 ? -8.938 -4.148 -5.523 1.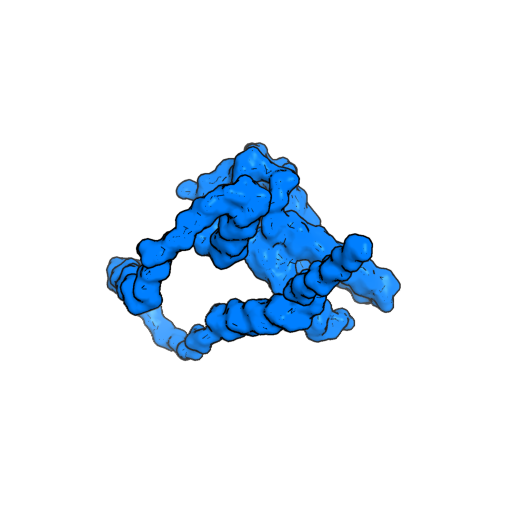00 98.25 72 ALA A CA 1
ATOM 578 C C . ALA A 1 72 ? -8.725 -4.250 -4.003 1.00 98.25 72 ALA A C 1
ATOM 580 O O . ALA A 1 72 ? -9.466 -3.632 -3.238 1.00 98.25 72 ALA A O 1
ATOM 581 N N . GLY A 1 73 ? -7.694 -4.979 -3.564 1.00 98.50 73 GLY A N 1
ATOM 582 C CA . GLY A 1 73 ? -7.315 -5.080 -2.158 1.00 98.50 73 GLY A CA 1
ATOM 583 C C . GLY A 1 73 ? -6.901 -3.731 -1.565 1.00 98.50 73 GLY A C 1
ATOM 584 O O . GLY A 1 73 ? -7.413 -3.338 -0.518 1.00 98.50 73 GLY A O 1
ATOM 585 N N . VAL A 1 74 ? -6.060 -2.956 -2.255 1.00 98.38 74 VAL A N 1
ATOM 586 C CA . VAL A 1 74 ? -5.650 -1.623 -1.782 1.00 98.38 74 VAL A CA 1
ATOM 587 C C . VAL A 1 74 ? -6.838 -0.650 -1.731 1.00 98.38 74 VAL A C 1
ATOM 589 O O . VAL A 1 74 ? -7.041 0.034 -0.724 1.00 98.38 74 VAL A O 1
ATOM 592 N N . CYS A 1 75 ? -7.688 -0.629 -2.759 1.00 98.19 75 CYS A N 1
ATOM 593 C CA . CYS A 1 75 ? -8.911 0.178 -2.770 1.00 98.19 75 CYS A CA 1
ATOM 594 C C . CYS A 1 75 ? -9.872 -0.220 -1.638 1.00 98.19 75 CYS A C 1
ATOM 596 O O . CYS A 1 75 ? -10.410 0.647 -0.945 1.00 98.19 75 CYS A O 1
ATOM 598 N N . GLY A 1 76 ? -10.054 -1.523 -1.403 1.00 98.44 76 GLY A N 1
ATOM 599 C CA . GLY A 1 76 ? -10.857 -2.050 -0.298 1.00 98.44 76 GLY A CA 1
ATOM 600 C C . GLY A 1 76 ? -10.298 -1.654 1.069 1.00 98.44 76 GLY A C 1
ATOM 601 O O . GLY A 1 76 ? -11.052 -1.300 1.975 1.00 98.44 76 GLY A O 1
ATOM 602 N N . THR A 1 77 ? -8.974 -1.615 1.203 1.00 98.38 77 THR A N 1
ATOM 603 C CA . THR A 1 77 ? -8.278 -1.112 2.386 1.00 98.38 77 THR A CA 1
ATOM 604 C C . THR A 1 77 ? -8.567 0.370 2.634 1.00 98.38 77 THR A C 1
ATOM 606 O O . THR A 1 77 ? -8.926 0.736 3.757 1.00 98.38 77 THR A O 1
ATOM 609 N N . ILE A 1 78 ? -8.451 1.222 1.610 1.00 98.25 78 ILE A N 1
ATOM 610 C CA . ILE A 1 78 ? -8.716 2.665 1.720 1.00 98.25 78 ILE A CA 1
ATOM 611 C C . ILE A 1 78 ? -10.180 2.899 2.095 1.00 98.25 78 ILE A C 1
ATOM 613 O O . ILE A 1 78 ? -10.468 3.623 3.052 1.00 98.25 78 ILE A O 1
ATOM 617 N N . LEU A 1 79 ? -11.106 2.235 1.396 1.00 98.06 79 LEU A N 1
ATOM 618 C CA . LEU A 1 79 ? -12.535 2.291 1.691 1.00 98.06 79 LEU A CA 1
ATOM 619 C C . LEU A 1 79 ? -12.824 1.815 3.119 1.00 98.06 79 LEU A C 1
ATOM 621 O O . LEU A 1 79 ? -13.542 2.482 3.862 1.00 98.06 79 LEU A O 1
ATOM 625 N N . GLY A 1 80 ? -12.211 0.709 3.542 1.00 97.44 80 GLY A N 1
ATOM 626 C CA . GLY A 1 80 ? -12.292 0.222 4.912 1.00 97.44 80 GLY A CA 1
ATOM 627 C C . GLY A 1 80 ? -11.814 1.265 5.916 1.00 97.44 80 GLY A C 1
ATOM 628 O O . GLY A 1 80 ? -12.501 1.509 6.905 1.00 97.44 80 GLY A O 1
ATOM 629 N N . GLY A 1 81 ? -10.696 1.943 5.651 1.00 97.12 81 GLY A N 1
ATOM 630 C CA . GLY A 1 81 ? -10.201 3.039 6.481 1.00 97.12 81 GLY A CA 1
ATOM 631 C C . GLY A 1 81 ? -11.211 4.180 6.593 1.00 97.12 81 GLY A C 1
ATOM 632 O O . GLY A 1 81 ? -11.519 4.618 7.702 1.00 97.12 81 GLY A O 1
ATOM 633 N N . LEU A 1 82 ? -11.779 4.610 5.461 1.00 96.69 82 LEU A N 1
ATOM 634 C CA . LEU A 1 82 ? -12.773 5.684 5.390 1.00 96.69 82 LEU A CA 1
ATOM 635 C C . LEU A 1 82 ? -14.066 5.360 6.150 1.00 96.69 82 LEU A C 1
ATOM 637 O O . LEU A 1 82 ? -14.626 6.238 6.805 1.00 96.69 82 LEU A O 1
ATOM 641 N N . LEU A 1 83 ? -14.513 4.104 6.104 1.00 96.00 83 LEU A N 1
ATOM 642 C CA . LEU A 1 83 ? -15.717 3.635 6.796 1.00 96.00 83 LEU A CA 1
ATOM 643 C C . LEU A 1 83 ? -15.477 3.324 8.284 1.00 96.00 83 LEU A C 1
ATOM 645 O O . LEU A 1 83 ? -16.420 3.230 9.071 1.00 96.00 83 LEU A O 1
ATOM 649 N N . THR A 1 84 ? -14.220 3.184 8.709 1.00 93.06 84 THR A N 1
ATOM 650 C CA . THR A 1 84 ? -13.872 2.787 10.078 1.00 93.06 84 THR A CA 1
ATOM 651 C C . THR A 1 84 ? -13.647 4.000 10.988 1.00 93.06 84 THR A C 1
ATOM 653 O O . THR A 1 84 ? -12.544 4.271 11.463 1.00 93.06 84 THR A O 1
ATOM 656 N N . TRP A 1 85 ? -14.721 4.713 11.332 1.00 92.25 85 TRP A N 1
ATOM 657 C CA . TRP A 1 85 ? -14.658 5.848 12.271 1.00 92.25 85 TRP A CA 1
ATOM 658 C C . TRP A 1 85 ? -14.440 5.440 13.741 1.00 92.25 85 TRP A C 1
ATOM 660 O O . TRP A 1 85 ? -14.030 6.250 14.575 1.00 92.25 85 TRP A O 1
ATOM 670 N N . ARG A 1 86 ? -14.701 4.173 14.090 1.00 91.69 86 ARG A N 1
ATOM 671 C CA . ARG A 1 86 ? -14.773 3.686 15.484 1.00 91.69 86 ARG A CA 1
ATOM 672 C C . ARG A 1 86 ? -13.446 3.719 16.263 1.00 91.69 86 ARG A C 1
ATOM 674 O O . ARG A 1 86 ? -13.495 3.630 17.490 1.00 91.69 86 ARG A O 1
ATOM 681 N N . TYR A 1 87 ? -12.298 3.855 15.592 1.00 91.81 87 TYR A N 1
ATOM 682 C CA . TYR A 1 87 ? -10.965 3.951 16.222 1.00 91.81 87 TYR A CA 1
ATOM 683 C C . TYR A 1 87 ? -10.411 5.375 16.314 1.00 91.81 87 TYR A C 1
ATOM 685 O O . TYR A 1 87 ? -9.267 5.568 16.746 1.00 91.81 87 TYR A O 1
ATOM 693 N N . GLY A 1 88 ? -11.217 6.360 15.913 1.00 95.06 88 GLY A N 1
ATOM 694 C CA . GLY A 1 88 ? -10.855 7.768 15.885 1.00 95.06 88 GLY A CA 1
ATOM 695 C C . GLY A 1 88 ? -10.111 8.186 14.616 1.00 95.06 88 GLY A C 1
ATOM 696 O O . GLY A 1 88 ? -9.515 7.383 13.897 1.00 95.06 88 GLY A O 1
ATOM 697 N N . ARG A 1 89 ? -10.109 9.500 14.374 1.00 96.75 89 ARG A N 1
ATOM 698 C CA . ARG A 1 89 ? -9.604 10.125 13.142 1.00 96.75 89 ARG A CA 1
ATOM 699 C C . ARG A 1 89 ? -8.127 9.836 12.853 1.00 96.75 89 ARG A C 1
ATOM 701 O O . ARG A 1 89 ? -7.747 9.731 11.696 1.00 96.75 89 ARG A O 1
ATOM 708 N N . ARG A 1 90 ? -7.294 9.664 13.887 1.00 96.75 90 ARG A N 1
ATOM 709 C CA . ARG A 1 90 ? -5.861 9.345 13.721 1.00 96.75 90 ARG A CA 1
ATOM 710 C C . ARG A 1 90 ? -5.641 7.988 13.051 1.00 96.75 90 ARG A C 1
ATOM 712 O O . ARG A 1 90 ? -4.790 7.882 12.181 1.00 96.75 90 ARG A O 1
ATOM 719 N N . PHE A 1 91 ? -6.418 6.974 13.436 1.00 96.25 91 PHE A N 1
ATOM 720 C CA . PHE A 1 91 ? -6.339 5.650 12.818 1.00 96.25 91 PHE A CA 1
ATOM 721 C C . PHE A 1 91 ? -6.814 5.696 11.366 1.00 96.25 91 PHE A C 1
ATOM 723 O O . PHE A 1 91 ? -6.136 5.177 10.491 1.00 96.25 91 PHE A O 1
ATOM 730 N N . GLN A 1 92 ? -7.932 6.378 11.110 1.00 97.19 92 GLN A N 1
ATOM 731 C CA . GLN A 1 92 ? -8.459 6.569 9.760 1.00 97.19 92 GLN A CA 1
ATOM 732 C C . GLN A 1 92 ? -7.437 7.253 8.842 1.00 97.19 92 GLN A C 1
ATOM 734 O O . GLN A 1 92 ? -7.160 6.741 7.765 1.00 97.19 92 GLN A O 1
ATOM 739 N N . ILE A 1 93 ? -6.838 8.365 9.285 1.00 97.62 93 ILE A N 1
ATOM 740 C CA . ILE A 1 93 ? -5.792 9.067 8.525 1.00 97.62 93 ILE A CA 1
ATOM 741 C C . ILE A 1 93 ? -4.601 8.141 8.262 1.00 97.62 93 ILE A C 1
ATOM 743 O O . ILE A 1 93 ? -4.107 8.111 7.142 1.00 97.62 93 ILE A O 1
ATOM 747 N N . ALA A 1 94 ? -4.160 7.371 9.262 1.00 97.88 94 ALA A N 1
ATOM 748 C CA . ALA A 1 94 ? -3.044 6.446 9.095 1.00 97.88 94 ALA A CA 1
ATOM 749 C C . ALA A 1 94 ? -3.354 5.340 8.072 1.00 97.88 94 ALA A C 1
ATOM 751 O O . ALA A 1 94 ? -2.567 5.129 7.160 1.00 97.88 94 ALA A O 1
ATOM 752 N N . VAL A 1 95 ? -4.509 4.674 8.177 1.00 97.75 95 VAL A N 1
ATOM 753 C CA . VAL A 1 95 ? -4.922 3.613 7.240 1.00 97.75 95 VAL A CA 1
ATOM 754 C C . VAL A 1 95 ? -5.069 4.155 5.822 1.00 97.75 95 VAL A C 1
ATOM 756 O O . VAL A 1 95 ? -4.555 3.553 4.887 1.00 97.75 95 VAL A O 1
ATOM 759 N N . VAL A 1 96 ? -5.735 5.301 5.654 1.00 97.88 96 VAL A N 1
ATOM 760 C CA . VAL A 1 96 ? -5.916 5.920 4.334 1.00 97.88 96 VAL A CA 1
ATOM 761 C C . VAL A 1 96 ? -4.573 6.359 3.757 1.00 97.88 96 VAL A C 1
ATOM 763 O O . VAL A 1 96 ? -4.302 6.072 2.601 1.00 97.88 96 VAL A O 1
ATOM 766 N N . GLY A 1 97 ? -3.710 6.997 4.552 1.00 97.56 97 GLY A N 1
ATOM 767 C CA . GLY A 1 97 ? -2.385 7.425 4.102 1.00 97.56 97 GLY A CA 1
ATOM 768 C C . GLY A 1 97 ? -1.494 6.255 3.679 1.00 97.56 97 GLY A C 1
ATOM 769 O O . GLY A 1 97 ? -0.887 6.308 2.616 1.00 97.56 97 GLY A O 1
ATOM 770 N N . LEU A 1 98 ? -1.461 5.177 4.468 1.00 97.81 98 LEU A N 1
ATOM 771 C CA . LEU A 1 98 ? -0.711 3.962 4.130 1.00 97.81 98 LEU A CA 1
ATOM 772 C C . LEU A 1 98 ? -1.306 3.244 2.910 1.00 97.81 98 LEU A C 1
ATOM 774 O O . LEU A 1 98 ? -0.562 2.765 2.061 1.00 97.81 98 LEU A O 1
ATOM 778 N N . GLY A 1 99 ? -2.635 3.205 2.790 1.00 98.00 99 GLY A N 1
ATOM 779 C CA . GLY A 1 99 ? -3.315 2.654 1.619 1.00 98.00 99 GLY A CA 1
ATOM 780 C C . GLY A 1 99 ? -3.023 3.447 0.345 1.00 98.00 99 GLY A C 1
ATOM 781 O O . GLY A 1 99 ? -2.759 2.845 -0.686 1.00 98.00 99 GLY A O 1
ATOM 782 N N . LEU A 1 100 ? -3.008 4.782 0.413 1.00 97.06 100 LEU A N 1
ATOM 783 C CA . LEU A 1 100 ? -2.630 5.638 -0.715 1.00 97.06 100 LEU A CA 1
ATOM 784 C C . LEU A 1 100 ? -1.167 5.439 -1.118 1.00 97.06 100 LEU A C 1
ATOM 786 O O . LEU A 1 100 ? -0.880 5.412 -2.307 1.00 97.06 100 LEU A O 1
ATOM 790 N N . ALA A 1 101 ? -0.265 5.251 -0.150 1.00 96.06 101 ALA A N 1
ATOM 791 C CA . ALA A 1 101 ? 1.132 4.956 -0.448 1.00 96.06 101 ALA A CA 1
ATOM 792 C C . ALA A 1 101 ? 1.303 3.619 -1.188 1.00 96.06 101 ALA A C 1
ATOM 794 O O . ALA A 1 101 ? 2.061 3.545 -2.146 1.00 96.06 101 ALA A O 1
ATOM 795 N N . ALA A 1 102 ? 0.553 2.586 -0.792 1.00 96.81 102 ALA A N 1
ATOM 796 C CA . ALA A 1 102 ? 0.541 1.319 -1.520 1.00 96.81 102 ALA A CA 1
ATOM 797 C C . ALA A 1 102 ? -0.167 1.420 -2.884 1.00 96.81 102 ALA A C 1
ATOM 799 O O . ALA A 1 102 ? 0.182 0.700 -3.815 1.00 96.81 102 ALA A O 1
ATOM 800 N N . LEU A 1 103 ? -1.176 2.292 -3.010 1.00 96.75 103 LEU A N 1
ATOM 801 C CA . LEU A 1 103 ? -1.892 2.503 -4.270 1.00 96.75 103 LEU A CA 1
ATOM 802 C C . LEU A 1 103 ? -1.000 3.165 -5.317 1.00 96.75 103 LEU A C 1
ATOM 804 O O . LEU A 1 103 ? -1.089 2.791 -6.479 1.00 96.75 103 LEU A O 1
ATOM 808 N N . ASP A 1 104 ? -0.174 4.123 -4.895 1.00 96.19 104 ASP A N 1
ATOM 809 C CA . ASP A 1 104 ? 0.827 4.788 -5.731 1.00 96.19 104 ASP A CA 1
ATOM 8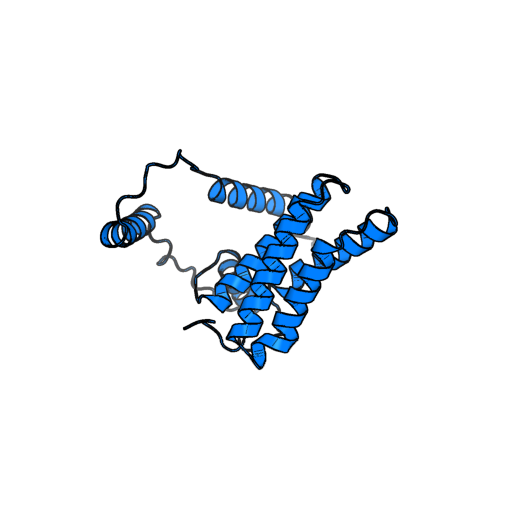10 C C . ASP A 1 104 ? 1.696 3.752 -6.462 1.00 96.19 104 ASP A C 1
ATOM 812 O O . ASP A 1 104 ? 1.663 3.682 -7.689 1.00 96.19 104 ASP A O 1
ATOM 816 N N . ASP A 1 105 ? 2.327 2.855 -5.698 1.00 95.19 105 ASP A N 1
ATOM 817 C CA . ASP A 1 105 ? 3.197 1.798 -6.224 1.00 95.19 105 ASP A CA 1
ATOM 818 C C . ASP A 1 105 ? 2.430 0.842 -7.155 1.00 95.19 105 ASP A C 1
ATOM 820 O O . ASP A 1 105 ? 2.796 0.592 -8.304 1.00 95.19 105 ASP A O 1
ATOM 824 N N . ALA A 1 106 ? 1.268 0.358 -6.697 1.00 95.69 106 ALA A N 1
ATOM 825 C CA . ALA A 1 106 ? 0.441 -0.559 -7.477 1.00 95.69 106 ALA A CA 1
ATOM 826 C C . ALA A 1 106 ? 0.002 0.040 -8.820 1.00 95.69 106 ALA A C 1
ATOM 828 O O . ALA A 1 106 ? -0.078 -0.681 -9.814 1.00 95.69 106 ALA A O 1
ATOM 829 N N . VAL A 1 107 ? -0.305 1.339 -8.852 1.00 95.94 107 VAL A N 1
ATOM 830 C CA . VAL A 1 107 ? -0.684 2.062 -10.069 1.00 95.94 107 VAL A CA 1
ATOM 831 C C . VAL A 1 107 ? 0.513 2.215 -11.003 1.00 95.94 107 VAL A C 1
ATOM 833 O O . VAL A 1 107 ? 0.341 1.979 -12.203 1.00 95.94 107 VAL A O 1
ATOM 836 N N . SER A 1 108 ? 1.701 2.532 -10.476 1.00 94.75 108 SER A N 1
ATOM 837 C CA . SER A 1 108 ? 2.931 2.608 -11.272 1.00 94.75 108 SER A CA 1
ATOM 838 C C . SER A 1 108 ? 3.173 1.298 -12.027 1.00 94.75 108 SER A C 1
ATOM 840 O O . SER A 1 108 ? 3.135 1.278 -13.257 1.00 94.75 108 SER A O 1
ATOM 842 N N . HIS A 1 109 ? 3.233 0.162 -11.326 1.00 94.69 109 HIS A N 1
ATOM 843 C CA . HIS A 1 109 ? 3.490 -1.137 -11.965 1.00 94.69 109 HIS A CA 1
ATOM 844 C C . HIS A 1 109 ? 2.343 -1.644 -12.845 1.00 94.69 109 HIS A C 1
ATOM 846 O O . HIS A 1 109 ? 2.552 -2.319 -13.861 1.00 94.69 109 HIS A O 1
ATOM 852 N N . ALA A 1 110 ? 1.096 -1.360 -12.464 1.00 95.75 110 ALA A N 1
ATOM 853 C CA . ALA A 1 110 ? -0.056 -1.837 -13.216 1.00 95.75 110 ALA A CA 1
ATOM 854 C C . ALA A 1 110 ? -0.243 -1.073 -14.532 1.00 95.75 110 ALA A C 1
ATOM 856 O O . ALA A 1 110 ? -0.633 -1.675 -15.534 1.00 95.75 110 ALA A O 1
ATOM 857 N N . PHE A 1 111 ? 0.038 0.230 -14.557 1.00 95.69 111 PHE A N 1
ATOM 858 C CA . PHE A 1 111 ? -0.262 1.080 -15.711 1.00 95.69 111 PHE A CA 1
ATOM 859 C C . PHE A 1 111 ? 0.975 1.660 -16.401 1.00 95.69 111 PHE A C 1
ATOM 861 O O . PHE A 1 111 ? 0.842 2.180 -17.508 1.00 95.69 111 PHE A O 1
ATOM 868 N N . GLY A 1 112 ? 2.163 1.536 -15.805 1.00 94.06 112 GLY A N 1
ATOM 869 C CA . GLY A 1 112 ? 3.407 2.107 -16.326 1.00 94.06 112 GLY A CA 1
ATOM 870 C C . GLY A 1 112 ? 3.391 3.632 -16.289 1.00 94.06 112 GLY A C 1
ATOM 871 O O . GLY A 1 112 ? 3.956 4.281 -17.168 1.00 94.06 112 GLY A O 1
ATOM 872 N N . VAL A 1 113 ? 2.654 4.205 -15.335 1.00 93.19 113 VAL A N 1
ATOM 873 C CA . VAL A 1 113 ? 2.522 5.653 -15.171 1.00 93.19 113 VAL A CA 1
ATOM 874 C C . VAL A 1 113 ? 3.440 6.114 -14.058 1.00 93.19 113 VAL A C 1
ATOM 876 O O . VAL A 1 113 ? 3.545 5.465 -13.028 1.00 93.19 113 VAL A O 1
ATOM 879 N N . TRP A 1 114 ? 4.074 7.263 -14.254 1.00 93.38 114 TRP A N 1
ATOM 880 C CA . TRP A 1 114 ? 4.899 7.869 -13.219 1.00 93.38 114 TRP A CA 1
ATOM 881 C C . TRP A 1 114 ? 4.066 8.202 -11.979 1.00 93.38 114 TRP A C 1
ATOM 883 O O . TRP A 1 114 ? 2.980 8.783 -12.100 1.00 93.38 114 TRP A O 1
ATOM 893 N N . THR A 1 115 ? 4.604 7.907 -10.796 1.00 92.31 115 THR A N 1
ATOM 894 C CA . THR A 1 115 ? 3.986 8.278 -9.523 1.00 92.31 115 THR A CA 1
ATOM 895 C C . THR A 1 115 ? 4.984 8.944 -8.562 1.00 92.31 115 THR A C 1
ATOM 897 O O . THR A 1 115 ? 6.197 8.719 -8.646 1.00 92.31 115 THR A O 1
ATOM 900 N N . PRO A 1 116 ? 4.518 9.825 -7.653 1.00 89.81 116 PRO A N 1
ATOM 901 C CA . PRO A 1 116 ? 5.408 10.546 -6.750 1.00 89.81 116 PRO A CA 1
ATOM 902 C C . PRO A 1 116 ? 6.252 9.672 -5.815 1.00 89.81 116 PRO A C 1
ATOM 904 O O . PRO A 1 116 ? 7.403 10.038 -5.564 1.00 89.81 116 PRO A O 1
ATOM 907 N N . LEU A 1 117 ? 5.717 8.577 -5.252 1.00 89.75 117 LEU A N 1
ATOM 908 C CA . LEU A 1 117 ? 6.517 7.749 -4.338 1.00 89.75 117 LEU A CA 1
ATOM 909 C C . LEU A 1 117 ? 7.544 6.927 -5.095 1.00 89.75 117 LEU A C 1
ATOM 911 O O . LEU A 1 117 ? 8.667 6.840 -4.613 1.00 89.75 117 LEU A O 1
ATOM 915 N N . ASP A 1 118 ? 7.2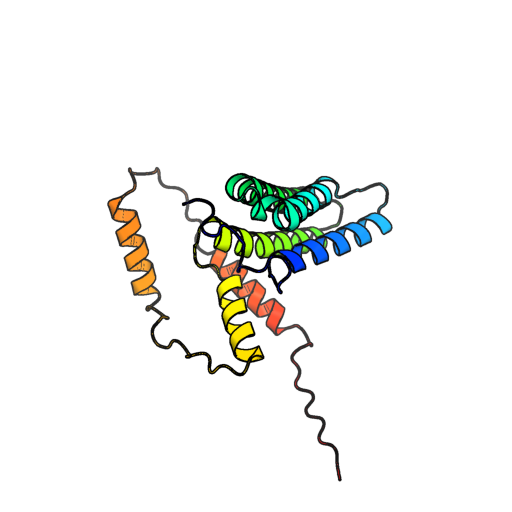07 6.438 -6.283 1.00 87.25 118 ASP A N 1
ATOM 916 C CA . ASP A 1 118 ? 8.151 5.746 -7.155 1.00 87.25 118 ASP A CA 1
ATOM 917 C C . ASP A 1 118 ? 9.338 6.650 -7.530 1.00 87.25 118 ASP A C 1
ATOM 919 O O . ASP A 1 118 ? 10.508 6.289 -7.388 1.00 87.25 118 ASP A O 1
ATOM 923 N N . HIS A 1 119 ? 9.066 7.917 -7.856 1.00 88.44 119 HIS A N 1
ATOM 924 C CA . HIS A 1 119 ? 10.128 8.899 -8.076 1.00 88.44 119 HIS A CA 1
ATOM 925 C C . HIS A 1 119 ? 11.018 9.113 -6.846 1.00 88.44 119 HIS A C 1
ATOM 927 O O . HIS A 1 119 ? 12.248 9.096 -6.949 1.00 88.44 119 HIS A O 1
ATOM 933 N N . LEU A 1 120 ? 10.408 9.333 -5.676 1.00 89.25 120 LEU A N 1
ATOM 934 C CA . LEU A 1 120 ? 11.148 9.513 -4.425 1.00 89.25 120 LEU A CA 1
ATOM 935 C C . LEU A 1 120 ? 11.957 8.265 -4.068 1.00 89.25 120 LEU A C 1
ATOM 937 O O . LEU A 1 120 ? 13.063 8.382 -3.537 1.00 89.25 120 LEU A O 1
ATOM 941 N N . TRP A 1 121 ? 11.418 7.090 -4.376 1.00 86.06 121 TRP A N 1
ATOM 942 C CA . TRP A 1 121 ? 12.067 5.809 -4.185 1.00 86.06 121 TRP A CA 1
ATOM 943 C C . TRP A 1 121 ? 13.305 5.675 -5.068 1.00 86.06 121 TRP A C 1
ATOM 945 O O . TRP A 1 121 ? 14.384 5.387 -4.552 1.00 86.06 121 TRP A O 1
ATOM 955 N N . GLY A 1 122 ? 13.197 6.001 -6.358 1.00 85.81 122 GLY A N 1
ATOM 956 C CA . GLY A 1 122 ? 14.336 6.039 -7.277 1.00 85.81 122 GLY A CA 1
ATOM 957 C C . GLY A 1 122 ? 15.436 7.007 -6.824 1.00 85.81 122 GLY A C 1
ATOM 958 O O . GLY A 1 122 ? 16.618 6.660 -6.838 1.00 85.81 122 GLY A O 1
ATOM 959 N N . VAL A 1 123 ? 15.063 8.198 -6.336 1.00 86.75 123 VAL A N 1
ATOM 960 C CA . VAL A 1 123 ? 16.022 9.163 -5.762 1.00 86.75 123 VAL A CA 1
ATOM 961 C C . VAL A 1 123 ? 16.709 8.589 -4.522 1.00 86.75 123 VAL A C 1
ATOM 963 O O . VAL A 1 123 ? 17.933 8.662 -4.405 1.00 86.75 123 VAL A O 1
ATOM 966 N N . TRP A 1 124 ? 15.941 8.010 -3.596 1.00 87.38 124 TRP A N 1
ATOM 967 C CA . TRP A 1 124 ? 16.482 7.398 -2.384 1.00 87.38 124 TRP A CA 1
ATOM 968 C C . TRP A 1 124 ? 17.432 6.241 -2.707 1.00 87.38 124 TRP A C 1
ATOM 970 O O . TRP A 1 124 ? 18.520 6.161 -2.135 1.00 87.38 124 TRP A O 1
ATOM 980 N N . TRP A 1 125 ? 17.052 5.383 -3.654 1.00 85.81 125 TRP A N 1
ATOM 981 C CA . TRP A 1 125 ? 17.840 4.238 -4.090 1.00 85.81 125 TRP A CA 1
ATOM 982 C C . TRP A 1 125 ? 19.195 4.656 -4.660 1.00 85.81 125 TRP A C 1
ATOM 984 O O . TRP A 1 125 ? 20.227 4.105 -4.268 1.00 85.81 125 TRP A O 1
ATOM 994 N N . ALA A 1 126 ? 19.203 5.667 -5.528 1.00 86.94 126 ALA A N 1
ATOM 995 C CA . ALA A 1 126 ? 20.424 6.193 -6.123 1.00 86.94 126 ALA A CA 1
ATOM 996 C C . ALA A 1 126 ? 21.349 6.827 -5.064 1.00 86.94 126 ALA A C 1
ATOM 998 O O . ALA A 1 126 ? 22.552 6.561 -5.057 1.00 86.94 126 ALA A O 1
ATOM 999 N N . ILE A 1 127 ? 20.792 7.573 -4.097 1.00 87.38 127 ILE A N 1
ATOM 1000 C CA . ILE A 1 127 ? 21.555 8.088 -2.944 1.00 87.38 127 ILE A CA 1
ATOM 1001 C C . ILE A 1 127 ? 22.163 6.935 -2.134 1.00 87.38 127 ILE A C 1
ATOM 1003 O O . ILE A 1 127 ? 23.341 6.990 -1.779 1.00 87.38 127 ILE A O 1
ATOM 1007 N N . TYR A 1 128 ? 21.379 5.892 -1.846 1.00 85.94 128 TYR A N 1
ATOM 1008 C CA . TYR A 1 128 ? 21.818 4.747 -1.047 1.00 85.94 128 TYR A CA 1
ATOM 1009 C C . TYR A 1 128 ? 22.977 3.982 -1.704 1.00 85.94 128 TYR A C 1
ATOM 1011 O O . TYR A 1 128 ? 23.902 3.561 -1.012 1.00 85.94 128 TYR A O 1
ATOM 1019 N N . HIS A 1 129 ? 22.970 3.854 -3.032 1.00 88.88 129 HIS A N 1
ATOM 1020 C CA . HIS A 1 129 ? 24.029 3.175 -3.787 1.00 88.88 129 HIS A CA 1
ATOM 1021 C C . HIS A 1 129 ? 25.236 4.069 -4.107 1.00 88.88 129 HIS A C 1
ATOM 1023 O O . HIS A 1 129 ? 26.176 3.623 -4.764 1.00 88.88 129 HIS A O 1
ATOM 1029 N N . GLY A 1 130 ? 25.246 5.325 -3.644 1.00 90.69 130 GLY A N 1
ATOM 1030 C CA . GLY A 1 130 ? 26.304 6.282 -3.971 1.00 90.69 130 GLY A CA 1
ATOM 1031 C C . GLY A 1 130 ? 26.348 6.644 -5.458 1.00 90.69 130 GLY A C 1
ATOM 1032 O O . GLY A 1 130 ? 27.353 7.175 -5.939 1.00 90.69 130 GLY A O 1
ATOM 1033 N N . GLU A 1 131 ? 25.272 6.363 -6.193 1.00 89.44 131 GLU A N 1
ATOM 1034 C CA . GLU A 1 131 ? 25.124 6.800 -7.568 1.00 89.44 131 GLU A CA 1
ATOM 1035 C C . GLU A 1 131 ? 24.948 8.316 -7.562 1.00 89.44 131 GLU A C 1
ATOM 1037 O O . GLU A 1 131 ? 24.211 8.892 -6.755 1.00 89.44 131 GLU A O 1
ATOM 1042 N N . ARG A 1 132 ? 25.647 9.002 -8.469 1.00 80.19 132 ARG A N 1
ATOM 1043 C CA . ARG A 1 132 ? 25.362 10.415 -8.692 1.00 80.19 132 ARG A CA 1
ATOM 1044 C C . ARG A 1 132 ? 23.986 10.467 -9.324 1.00 80.19 132 ARG A C 1
ATOM 1046 O O . ARG A 1 132 ? 23.877 10.216 -10.519 1.00 80.19 132 ARG A O 1
ATOM 1053 N N . VAL A 1 133 ? 22.965 10.793 -8.532 1.00 68.25 133 VAL A N 1
ATOM 1054 C CA . VAL A 1 133 ? 21.662 11.174 -9.074 1.00 68.25 133 VAL A CA 1
ATOM 1055 C C . VAL A 1 133 ? 21.970 12.310 -10.042 1.00 68.25 133 VAL A C 1
ATOM 1057 O O . VAL A 1 133 ? 22.466 13.348 -9.580 1.00 68.25 133 VAL A O 1
ATOM 1060 N N . PRO A 1 134 ? 21.789 12.146 -11.367 1.00 58.97 134 PRO A N 1
ATOM 1061 C CA . PRO A 1 134 ? 21.765 13.314 -12.215 1.00 58.97 134 PRO A CA 1
ATOM 1062 C C . PRO A 1 134 ? 20.645 14.147 -11.613 1.00 58.97 134 PRO A C 1
ATOM 1064 O O . PRO A 1 134 ? 19.490 13.729 -11.606 1.00 58.97 134 PRO A O 1
ATOM 1067 N N . VAL A 1 135 ? 20.991 15.271 -10.983 1.00 56.94 135 VAL A N 1
ATOM 1068 C CA . VAL A 1 135 ? 19.995 16.284 -10.672 1.00 56.94 135 VAL A CA 1
ATOM 1069 C C . VAL A 1 135 ? 19.479 16.627 -12.049 1.00 56.94 135 VAL A C 1
ATOM 1071 O O . VAL A 1 135 ? 20.185 17.286 -12.811 1.00 56.94 135 VAL A O 1
ATOM 1074 N N . VAL A 1 136 ? 18.345 16.039 -12.431 1.00 53.19 136 VAL A N 1
ATOM 1075 C CA . VAL A 1 136 ? 17.754 16.255 -13.738 1.00 53.19 136 VAL A CA 1
ATOM 1076 C C . VAL A 1 136 ? 17.243 17.687 -13.691 1.00 53.19 136 VAL A C 1
ATOM 1078 O O . VAL A 1 136 ? 16.075 17.959 -13.442 1.00 53.19 136 VAL A O 1
ATOM 1081 N N . ALA A 1 137 ? 18.162 18.625 -13.909 1.00 46.47 137 ALA A N 1
ATOM 1082 C CA . ALA A 1 137 ? 17.884 20.023 -14.172 1.00 46.47 137 ALA A CA 1
ATOM 1083 C C . ALA A 1 137 ? 17.086 20.182 -15.484 1.00 46.47 137 ALA A C 1
ATOM 1085 O O . ALA A 1 137 ? 16.671 21.283 -15.816 1.00 46.47 137 ALA A O 1
ATOM 1086 N N . GLU A 1 138 ? 16.841 19.080 -16.204 1.00 45.84 138 GLU A N 1
ATOM 1087 C CA . GLU A 1 138 ? 16.176 19.011 -17.505 1.00 45.84 138 GLU A CA 1
ATOM 1088 C C . GLU A 1 138 ? 14.724 18.495 -17.480 1.00 45.84 138 GLU A C 1
ATOM 1090 O O . GLU A 1 138 ? 14.048 18.582 -18.501 1.00 45.84 138 GLU A O 1
ATOM 1095 N N . SER A 1 139 ? 14.198 17.989 -16.354 1.00 44.16 139 SER A N 1
ATOM 1096 C CA . SER A 1 139 ? 12.825 17.444 -16.294 1.00 44.16 139 SER A CA 1
ATOM 1097 C C . SER A 1 139 ? 11.934 18.072 -15.231 1.00 44.16 139 SER A C 1
ATOM 1099 O O . SER A 1 139 ? 10.766 17.698 -15.123 1.00 44.16 139 SER A O 1
ATOM 1101 N N . VAL A 1 140 ? 12.405 19.121 -14.552 1.00 48.72 140 VAL A N 1
ATOM 1102 C CA . VAL A 1 140 ? 11.494 20.228 -14.251 1.00 48.72 140 VAL A CA 1
ATOM 1103 C C . VAL A 1 140 ? 11.182 20.875 -15.602 1.00 48.72 140 VAL A C 1
ATOM 1105 O O . VAL A 1 140 ? 11.733 21.916 -15.952 1.00 48.72 140 VAL A O 1
ATOM 1108 N N . ARG A 1 141 ? 10.311 20.239 -16.405 1.00 53.06 141 ARG A N 1
ATOM 1109 C CA . ARG A 1 141 ? 9.504 21.016 -17.345 1.00 53.06 141 ARG A CA 1
ATOM 1110 C C . ARG A 1 141 ? 8.895 22.105 -16.481 1.00 53.06 141 ARG A C 1
ATOM 1112 O O . ARG A 1 141 ? 8.333 21.794 -15.429 1.00 53.06 141 ARG A O 1
ATOM 1119 N N . ASP A 1 142 ? 9.079 23.355 -16.887 1.00 59.41 142 ASP A N 1
ATOM 1120 C CA . ASP A 1 142 ? 8.316 24.468 -16.342 1.00 59.41 142 ASP A CA 1
ATOM 1121 C C . ASP A 1 142 ? 6.878 23.963 -16.107 1.00 59.41 142 ASP A C 1
ATOM 1123 O O . ASP A 1 142 ? 6.297 23.372 -17.029 1.00 59.41 142 ASP A O 1
ATOM 1127 N N . PRO A 1 143 ? 6.328 24.066 -14.884 1.00 58.50 143 PRO A N 1
ATOM 1128 C CA . PRO A 1 143 ? 4.970 23.622 -14.594 1.00 58.50 143 PRO A CA 1
ATOM 1129 C C . PRO A 1 143 ? 3.959 24.126 -15.635 1.00 58.50 143 PRO A C 1
ATOM 1131 O O . PRO A 1 143 ? 2.976 23.440 -15.909 1.00 58.50 143 PRO A O 1
ATOM 1134 N N . ALA A 1 144 ? 4.229 25.280 -16.260 1.00 63.59 144 ALA A N 1
ATOM 1135 C CA . ALA A 1 144 ? 3.457 25.806 -17.378 1.00 63.59 144 ALA A CA 1
ATOM 1136 C C . ALA A 1 144 ? 3.505 24.912 -18.631 1.00 63.59 144 ALA A C 1
ATOM 1138 O O . ALA A 1 144 ? 2.468 24.675 -19.243 1.00 63.59 144 ALA A O 1
ATOM 1139 N N . THR A 1 145 ? 4.665 24.362 -18.992 1.00 62.50 145 THR A N 1
ATOM 1140 C CA . THR A 1 145 ? 4.832 23.444 -20.130 1.00 62.50 145 THR A CA 1
ATOM 1141 C C . THR A 1 145 ? 4.191 22.087 -19.851 1.00 62.50 145 THR A C 1
ATOM 1143 O O . THR A 1 145 ? 3.499 21.549 -20.707 1.00 62.50 145 THR A O 1
ATOM 1146 N N . ALA A 1 146 ? 4.344 21.556 -18.632 1.00 59.03 146 ALA A N 1
ATOM 1147 C CA . ALA A 1 146 ? 3.687 20.307 -18.241 1.00 59.03 146 ALA A CA 1
ATOM 1148 C C . ALA A 1 146 ? 2.152 20.439 -18.245 1.00 59.03 146 ALA A C 1
ATOM 1150 O O . ALA A 1 146 ? 1.454 19.527 -18.684 1.00 59.03 146 ALA A O 1
ATOM 1151 N N . LEU A 1 147 ? 1.627 21.589 -17.802 1.00 60.25 147 LEU A N 1
ATOM 1152 C CA . LEU A 1 147 ? 0.201 21.905 -17.869 1.00 60.25 147 LEU A CA 1
ATOM 1153 C C . LEU A 1 147 ? -0.276 22.110 -19.315 1.00 60.25 147 LEU A C 1
ATOM 1155 O O . LEU A 1 147 ? -1.359 21.642 -19.651 1.00 60.25 147 LEU A O 1
ATOM 1159 N N . ALA A 1 148 ? 0.523 22.758 -20.168 1.00 66.81 148 ALA A N 1
ATOM 1160 C CA . ALA A 1 148 ? 0.207 22.965 -21.581 1.00 66.81 148 ALA A CA 1
ATOM 1161 C C . ALA A 1 148 ? 0.153 21.644 -22.368 1.00 66.81 148 ALA A C 1
ATOM 1163 O O . ALA A 1 148 ? -0.759 21.453 -23.169 1.00 66.81 148 ALA A O 1
ATOM 1164 N N . ASP A 1 149 ? 1.065 20.708 -22.093 1.00 64.94 149 ASP A N 1
ATOM 1165 C CA . ASP A 1 149 ? 1.062 19.365 -22.688 1.00 64.94 149 ASP A CA 1
ATOM 1166 C C . ASP A 1 149 ? -0.152 18.538 -22.227 1.00 64.94 149 ASP A C 1
ATOM 1168 O O . ASP A 1 149 ? -0.758 17.799 -23.002 1.00 64.94 149 ASP A O 1
ATOM 1172 N N . LEU A 1 150 ? -0.553 18.689 -20.961 1.00 54.50 150 LEU A N 1
ATOM 1173 C CA . LEU A 1 150 ? -1.772 18.076 -20.430 1.00 54.50 150 LEU A CA 1
ATOM 1174 C C . LEU A 1 150 ? -3.024 18.681 -21.075 1.00 54.50 150 LEU A C 1
ATOM 1176 O O . LEU A 1 150 ? -3.943 17.954 -21.439 1.00 54.50 150 LEU A O 1
ATOM 1180 N N . GLN A 1 151 ? -3.060 20.002 -21.250 1.00 65.12 151 GLN A N 1
ATOM 1181 C CA . GLN A 1 151 ? -4.169 20.707 -21.891 1.00 65.12 151 GLN A CA 1
ATOM 1182 C C . GLN A 1 151 ? -4.292 20.373 -23.382 1.00 65.12 151 GLN A C 1
ATOM 1184 O O . GLN A 1 151 ? -5.414 20.234 -23.865 1.00 65.12 151 GLN A O 1
ATOM 1189 N N . SER A 1 152 ? -3.179 20.203 -24.102 1.00 69.69 152 SER A N 1
ATOM 1190 C CA . SER A 1 152 ? -3.197 19.811 -25.516 1.00 69.69 152 SER A CA 1
ATOM 1191 C C . SER A 1 152 ? -3.670 18.366 -25.695 1.00 69.69 152 SER A C 1
ATOM 1193 O O . SER A 1 152 ? -4.566 18.116 -26.498 1.00 69.69 152 SER A O 1
ATOM 1195 N N . ALA A 1 153 ? -3.187 17.434 -24.869 1.00 58.19 153 ALA A N 1
ATOM 1196 C CA . ALA A 1 153 ? -3.619 16.036 -24.900 1.00 58.19 153 ALA A CA 1
ATOM 1197 C C . ALA A 1 153 ? -5.109 15.861 -24.538 1.00 58.19 153 ALA A C 1
ATOM 1199 O O . ALA A 1 153 ? -5.821 15.051 -25.137 1.00 58.19 153 ALA A O 1
ATOM 1200 N N . VAL A 1 154 ? -5.598 16.646 -23.572 1.00 60.94 154 VAL A N 1
ATOM 1201 C CA . VAL A 1 154 ? -7.005 16.652 -23.138 1.00 60.94 154 VAL A CA 1
ATOM 1202 C C . VAL A 1 154 ? -7.908 17.362 -24.157 1.00 60.94 154 VAL A C 1
ATOM 1204 O O . VAL A 1 154 ? -9.053 16.949 -24.353 1.00 60.94 154 VAL A O 1
ATOM 1207 N N . GLY A 1 155 ? -7.398 18.396 -24.834 1.00 55.66 155 GLY A N 1
ATOM 1208 C CA . GLY A 1 155 ? -8.122 19.160 -25.853 1.00 55.66 155 GLY A CA 1
ATOM 1209 C C . GLY A 1 155 ? -8.409 18.380 -27.137 1.00 55.66 155 GLY A C 1
ATOM 1210 O O . GLY A 1 155 ? -9.401 18.662 -27.804 1.00 55.66 155 GLY A O 1
ATOM 1211 N N . GLU A 1 156 ? -7.598 17.372 -27.464 1.00 51.44 156 GLU A N 1
ATOM 1212 C CA . GLU A 1 156 ? -7.768 16.585 -28.692 1.00 51.44 156 GLU A CA 1
ATOM 1213 C C . GLU A 1 156 ? -8.717 15.380 -28.554 1.00 51.44 156 GLU A C 1
ATOM 1215 O O . GLU A 1 156 ? -9.086 14.789 -29.569 1.00 51.44 156 GLU A O 1
ATOM 1220 N N . SER A 1 157 ? -9.148 14.995 -27.343 1.00 49.06 157 SER A N 1
ATOM 1221 C CA . SER A 1 157 ? -9.769 13.669 -27.153 1.00 49.06 157 SER A CA 1
ATOM 1222 C C . SER A 1 157 ? -11.000 13.562 -26.237 1.00 49.06 157 SER A C 1
ATOM 1224 O O . SER A 1 157 ? -11.504 12.451 -26.059 1.00 49.06 157 SER A O 1
ATOM 1226 N N . LEU A 1 158 ? -11.572 14.657 -25.716 1.00 42.16 158 LEU A N 1
ATOM 1227 C CA . LEU A 1 158 ? -12.787 14.575 -24.884 1.00 42.16 158 LEU A CA 1
ATOM 1228 C C . LEU A 1 158 ? -14.037 15.186 -25.545 1.00 42.16 158 LEU A C 1
ATOM 1230 O O . LEU A 1 158 ? -14.037 16.373 -25.874 1.00 42.16 158 LEU A O 1
ATOM 1234 N N . PRO A 1 159 ? -15.154 14.438 -25.677 1.00 49.88 159 PRO A N 1
ATOM 1235 C CA . PRO A 1 159 ? -16.454 15.054 -25.921 1.00 49.88 159 PRO A CA 1
ATOM 1236 C C . PRO A 1 159 ? -16.812 15.958 -24.733 1.00 49.88 159 PRO A C 1
ATOM 1238 O O . PRO A 1 159 ? -16.505 15.629 -23.588 1.00 49.88 159 PRO A O 1
ATOM 1241 N N . ALA A 1 160 ? -17.454 17.096 -25.012 1.00 40.75 160 ALA A N 1
ATOM 1242 C CA . ALA A 1 160 ? -17.794 18.118 -24.023 1.00 40.75 160 ALA A CA 1
ATOM 1243 C C . ALA A 1 160 ? -18.499 17.516 -22.792 1.00 40.75 160 ALA A C 1
ATOM 1245 O O . ALA A 1 160 ? -19.686 17.186 -22.833 1.00 40.75 160 ALA A O 1
ATOM 1246 N N . LEU A 1 161 ? -17.760 17.366 -21.691 1.00 40.28 161 LEU A N 1
ATOM 1247 C CA . LEU A 1 161 ? -18.320 16.969 -20.405 1.00 40.28 161 LEU A CA 1
ATOM 1248 C C . LEU A 1 161 ? -19.003 18.182 -19.751 1.00 40.28 161 LEU A C 1
ATOM 1250 O O . LEU A 1 161 ? -18.488 19.300 -19.844 1.00 40.28 161 LEU A O 1
ATOM 1254 N N . PRO A 1 162 ? -20.152 17.994 -19.078 1.00 42.25 162 PRO A N 1
ATOM 1255 C CA . PRO A 1 162 ? -20.816 19.068 -18.352 1.00 42.25 162 PRO A CA 1
ATOM 1256 C C . PRO A 1 162 ? -19.914 19.588 -17.225 1.00 42.25 162 PRO A C 1
ATOM 1258 O O . PRO A 1 162 ? -19.242 18.814 -16.543 1.00 42.25 162 PRO A O 1
ATOM 1261 N N . ALA A 1 163 ? -19.912 20.909 -17.039 1.00 36.38 163 ALA A N 1
ATOM 1262 C CA . ALA A 1 163 ? -19.078 21.601 -16.064 1.00 36.38 163 ALA A CA 1
ATOM 1263 C C . ALA A 1 163 ? -19.279 21.041 -14.644 1.00 36.38 163 ALA A C 1
ATOM 1265 O O . ALA A 1 163 ? -20.327 21.233 -14.027 1.00 36.38 163 ALA A O 1
ATOM 1266 N N . LEU A 1 164 ? -18.258 20.362 -14.119 1.00 37.09 164 LEU A N 1
ATOM 1267 C CA . LEU A 1 164 ? -18.162 20.031 -12.700 1.00 37.09 164 LEU A CA 1
ATOM 1268 C C . LEU A 1 164 ? -17.604 21.242 -11.928 1.00 37.09 164 LEU A C 1
ATOM 1270 O O . LEU A 1 164 ? -16.730 21.943 -12.443 1.00 37.09 164 LEU A O 1
ATOM 1274 N N . PRO A 1 165 ? -18.079 21.507 -10.698 1.00 40.47 165 PRO A N 1
ATOM 1275 C CA . PRO A 1 165 ? -17.561 22.591 -9.869 1.00 40.47 165 PRO A CA 1
ATOM 1276 C C . PRO A 1 165 ? -16.092 22.347 -9.490 1.00 40.47 165 PRO A C 1
ATOM 1278 O O . PRO A 1 165 ? -15.674 21.216 -9.246 1.00 40.47 165 PRO A O 1
ATOM 1281 N N . ALA A 1 166 ? -15.315 23.432 -9.447 1.00 43.44 166 ALA A N 1
ATOM 1282 C CA . ALA A 1 166 ? -13.866 23.434 -9.275 1.00 43.44 166 ALA A CA 1
ATOM 1283 C C . ALA A 1 166 ? -13.400 22.703 -7.998 1.00 43.44 166 ALA A C 1
ATOM 1285 O O . ALA A 1 166 ? -13.499 23.225 -6.890 1.00 43.44 166 ALA A O 1
ATOM 1286 N N . LEU A 1 167 ? -12.824 21.512 -8.176 1.00 46.00 167 LEU A N 1
ATOM 1287 C CA . LEU A 1 167 ? -12.000 20.797 -7.192 1.00 46.00 167 LEU A CA 1
ATOM 1288 C C . LEU A 1 167 ? -10.517 21.159 -7.396 1.00 46.00 167 LEU A C 1
ATOM 1290 O O . LEU A 1 167 ? -9.671 20.298 -7.628 1.00 46.00 167 LEU A O 1
ATOM 1294 N N . GLY A 1 168 ? -10.207 22.456 -7.355 1.00 44.56 168 GLY A N 1
ATOM 1295 C CA . GLY A 1 168 ? -8.826 22.941 -7.355 1.00 44.56 168 GLY A CA 1
ATOM 1296 C C . GLY A 1 168 ? -8.171 22.695 -5.994 1.00 44.56 168 GLY A C 1
ATOM 1297 O O . GLY A 1 168 ? -8.777 22.968 -4.965 1.00 44.56 168 GLY A O 1
ATOM 1298 N N . ASP A 1 169 ? -6.940 22.186 -6.002 1.00 50.88 169 ASP A N 1
ATOM 1299 C CA . ASP A 1 169 ? -5.967 22.152 -4.891 1.00 50.88 169 ASP A CA 1
ATOM 1300 C C . ASP A 1 169 ? -5.945 20.964 -3.920 1.00 50.88 169 ASP A C 1
ATOM 1302 O O . ASP A 1 169 ? -5.021 20.879 -3.106 1.00 50.88 169 ASP A O 1
ATOM 1306 N N . LEU A 1 170 ? -6.847 19.984 -4.003 1.00 43.03 170 LEU A N 1
ATOM 1307 C CA . LEU A 1 170 ? -6.783 18.844 -3.070 1.00 43.03 170 LEU A CA 1
ATOM 1308 C C . LEU A 1 170 ? -5.477 18.014 -3.164 1.00 43.03 170 LEU A C 1
ATOM 1310 O O . LEU A 1 170 ? -4.911 17.693 -2.114 1.00 43.03 170 LEU A O 1
ATOM 1314 N N . PRO A 1 171 ? -4.948 17.698 -4.366 1.00 46.22 171 PRO A N 1
ATOM 1315 C CA . PRO A 1 171 ? -3.697 16.946 -4.500 1.00 46.22 171 PRO A CA 1
ATOM 1316 C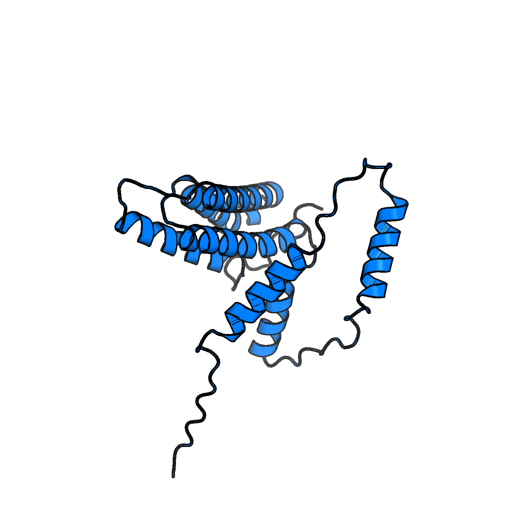 C . PRO A 1 171 ? -2.479 17.732 -3.991 1.00 46.22 171 PRO A C 1
ATOM 1318 O O . PRO A 1 171 ? -1.660 17.204 -3.240 1.00 46.22 171 PRO A O 1
ATOM 1321 N N . THR A 1 172 ? -2.394 19.024 -4.318 1.00 46.06 172 THR A N 1
ATOM 1322 C CA . THR A 1 172 ? -1.280 19.907 -3.933 1.00 46.06 172 THR A CA 1
ATOM 1323 C C . THR A 1 172 ? -1.228 20.134 -2.422 1.00 46.06 172 THR A C 1
ATOM 1325 O O . THR A 1 172 ? -0.154 20.109 -1.817 1.00 46.06 172 THR A O 1
ATOM 1328 N N . LEU A 1 173 ? -2.391 20.298 -1.781 1.00 46.91 173 LEU A N 1
ATOM 1329 C CA . LEU A 1 173 ? -2.493 20.467 -0.330 1.00 46.91 173 LEU A CA 1
ATOM 1330 C C . LEU A 1 173 ? -2.144 19.182 0.434 1.00 46.91 173 LEU A C 1
ATOM 1332 O O . LEU A 1 173 ? -1.532 19.261 1.503 1.00 46.91 173 LEU A O 1
ATOM 1336 N N . LEU A 1 174 ? -2.481 18.008 -0.109 1.00 49.38 174 LEU A N 1
ATOM 1337 C CA . LEU A 1 174 ? -2.102 16.715 0.470 1.00 49.38 174 LEU A CA 1
ATOM 1338 C C . LEU A 1 174 ? -0.585 16.497 0.422 1.00 49.38 174 LEU A C 1
ATOM 1340 O O . LEU A 1 174 ? 0.009 16.145 1.444 1.00 49.38 174 LEU A O 1
ATOM 1344 N N . VAL A 1 175 ? 0.053 16.785 -0.716 1.00 46.22 175 VAL A N 1
ATOM 1345 C CA . VAL A 1 175 ? 1.513 16.675 -0.875 1.00 46.22 175 VAL A CA 1
ATOM 1346 C C . VAL A 1 175 ? 2.244 17.678 0.027 1.00 46.22 175 VAL A C 1
ATOM 1348 O O . VAL A 1 175 ? 3.131 17.294 0.789 1.00 46.22 175 VAL A O 1
ATOM 1351 N N . ALA A 1 176 ? 1.828 18.950 0.043 1.00 47.56 176 ALA A N 1
ATOM 1352 C CA . ALA A 1 176 ? 2.430 19.969 0.909 1.00 47.56 176 ALA A CA 1
ATOM 1353 C C . ALA A 1 176 ? 2.249 19.661 2.410 1.00 47.56 176 ALA A C 1
ATOM 1355 O O . ALA A 1 176 ? 3.145 19.916 3.225 1.00 47.56 176 ALA A O 1
ATOM 1356 N N . GLY A 1 177 ? 1.100 19.088 2.786 1.00 55.03 177 GLY A N 1
ATOM 1357 C CA . GLY A 1 177 ? 0.824 18.622 4.143 1.00 55.03 177 GLY A CA 1
ATOM 1358 C C . GLY A 1 177 ? 1.728 17.461 4.562 1.00 55.03 177 GLY A C 1
ATOM 1359 O O . GLY A 1 177 ? 2.282 17.490 5.663 1.00 55.03 177 GLY A O 1
ATOM 1360 N N . ALA A 1 178 ? 1.930 16.482 3.676 1.00 45.59 178 ALA A N 1
ATOM 1361 C CA . ALA A 1 178 ? 2.809 15.339 3.915 1.00 45.59 178 ALA A CA 1
ATOM 1362 C C . ALA A 1 178 ? 4.279 15.764 4.078 1.00 45.59 178 ALA A C 1
ATOM 1364 O O . ALA A 1 178 ? 4.930 15.366 5.046 1.00 45.59 178 ALA A O 1
ATOM 1365 N N . VAL A 1 179 ? 4.777 16.655 3.212 1.00 47.69 179 VAL A N 1
ATOM 1366 C CA . VAL A 1 179 ? 6.149 17.192 3.286 1.00 47.69 179 VAL A CA 1
ATOM 1367 C C . VAL A 1 179 ? 6.389 17.949 4.598 1.00 47.69 179 VAL A C 1
ATOM 1369 O O . VAL A 1 179 ? 7.389 17.718 5.277 1.00 47.69 179 VAL A O 1
ATOM 1372 N N . ARG A 1 180 ? 5.451 18.810 5.025 1.00 53.03 180 ARG A N 1
ATOM 1373 C CA . ARG A 1 180 ? 5.563 19.516 6.319 1.00 53.03 180 ARG A CA 1
ATOM 1374 C C . ARG A 1 180 ? 5.500 18.581 7.523 1.00 53.03 180 ARG A C 1
ATOM 1376 O O . ARG A 1 180 ? 6.125 18.878 8.540 1.00 53.03 180 ARG A O 1
ATOM 1383 N N . ALA A 1 181 ? 4.726 17.500 7.445 1.00 48.16 181 ALA A N 1
ATOM 1384 C CA . ALA A 1 181 ? 4.636 16.516 8.518 1.00 48.16 181 ALA A CA 1
ATOM 1385 C C . ALA A 1 181 ? 5.942 15.717 8.658 1.00 48.16 181 ALA A C 1
ATOM 1387 O O . ALA A 1 181 ? 6.425 15.545 9.775 1.00 48.16 181 ALA A O 1
ATOM 1388 N N . LEU A 1 182 ? 6.550 15.313 7.537 1.00 44.38 182 LEU A N 1
ATOM 1389 C CA . LEU A 1 182 ? 7.841 14.619 7.501 1.00 44.38 182 LEU A CA 1
ATOM 1390 C C . LEU A 1 182 ? 8.991 15.502 8.008 1.00 44.38 182 LEU A C 1
ATOM 1392 O O . LEU A 1 182 ? 9.795 15.046 8.816 1.00 44.38 182 LEU A O 1
ATOM 1396 N N . ALA A 1 183 ? 9.014 16.786 7.639 1.00 45.38 183 ALA A N 1
ATOM 1397 C CA . ALA A 1 183 ? 10.030 17.745 8.090 1.00 45.38 183 ALA A CA 1
ATOM 1398 C C . ALA A 1 183 ? 10.006 18.035 9.607 1.00 45.38 183 ALA A C 1
ATOM 1400 O O . ALA A 1 183 ? 10.931 18.644 10.138 1.00 45.38 183 ALA A O 1
ATOM 1401 N N . ARG A 1 184 ? 8.944 17.630 10.316 1.00 51.44 184 ARG A N 1
ATOM 1402 C CA . ARG A 1 184 ? 8.803 17.792 11.773 1.00 51.44 184 ARG A CA 1
ATOM 1403 C C . ARG A 1 184 ? 9.139 16.528 12.560 1.00 51.44 184 ARG A C 1
ATOM 1405 O O . ARG A 1 184 ? 9.073 16.557 13.788 1.00 51.44 184 ARG A O 1
ATOM 1412 N N . LEU A 1 185 ? 9.469 15.424 11.889 1.00 42.66 185 LEU A N 1
ATOM 1413 C CA . LEU A 1 185 ? 9.914 14.218 12.574 1.00 42.66 185 LEU A CA 1
ATOM 1414 C C . LEU A 1 185 ? 11.343 14.435 13.105 1.00 42.66 185 LEU A C 1
ATOM 1416 O O . LEU A 1 185 ? 12.232 14.778 12.327 1.00 42.66 185 LEU A O 1
ATOM 1420 N N . PRO A 1 186 ? 11.610 14.192 14.401 1.00 43.91 186 PRO A N 1
ATOM 1421 C CA . PRO A 1 186 ? 12.924 14.408 15.026 1.00 43.91 186 PRO A CA 1
ATOM 1422 C C . PRO A 1 186 ? 14.017 13.424 14.560 1.00 43.91 186 PRO A C 1
ATOM 1424 O O . PRO A 1 186 ? 15.097 13.380 15.135 1.00 43.91 186 PRO A O 1
ATOM 1427 N N . ILE A 1 187 ? 13.749 12.632 13.519 1.00 43.28 187 ILE A N 1
ATOM 1428 C CA . ILE A 1 187 ? 14.615 11.560 13.009 1.00 43.28 187 ILE A CA 1
ATOM 1429 C C . ILE A 1 187 ? 15.733 12.118 12.098 1.00 43.28 187 ILE A C 1
ATOM 1431 O O . ILE A 1 187 ? 16.699 11.421 11.816 1.00 43.28 187 ILE A O 1
ATOM 1435 N N . LEU A 1 188 ? 15.651 13.391 11.691 1.00 36.75 188 LEU A N 1
ATOM 1436 C CA . LEU A 1 188 ? 16.640 14.064 10.831 1.00 36.75 188 LEU A CA 1
ATOM 1437 C C . LEU A 1 188 ? 17.467 15.141 11.557 1.00 36.75 188 LEU A C 1
ATOM 1439 O O . LEU A 1 188 ? 18.000 16.043 10.914 1.00 36.75 188 LEU A O 1
ATOM 1443 N N . ALA A 1 189 ? 17.590 15.084 12.886 1.00 39.25 189 ALA A N 1
ATOM 1444 C CA . ALA A 1 189 ? 18.593 15.894 13.573 1.00 39.25 189 ALA A CA 1
ATOM 1445 C C . ALA A 1 189 ? 19.983 15.270 13.328 1.00 39.25 189 ALA A C 1
ATOM 1447 O O . ALA A 1 189 ? 20.200 14.124 13.732 1.00 39.25 189 ALA A O 1
ATOM 1448 N N . PRO A 1 190 ? 20.934 15.964 12.676 1.00 40.69 190 PRO A N 1
ATOM 1449 C CA . PRO A 1 190 ? 22.289 15.451 12.549 1.00 40.69 190 PRO A CA 1
ATOM 1450 C C . PRO A 1 190 ? 22.899 15.328 13.948 1.00 40.69 190 PRO A C 1
ATOM 1452 O O . PRO A 1 190 ? 23.092 16.321 14.649 1.00 40.69 190 PRO A O 1
ATOM 1455 N N . HIS A 1 191 ? 23.220 14.103 14.364 1.00 38.97 191 HIS A N 1
ATOM 1456 C CA . HIS A 1 191 ? 24.103 13.867 15.499 1.00 38.97 191 HIS A CA 1
ATOM 1457 C C . HIS A 1 191 ? 25.530 14.277 15.104 1.00 38.97 191 HIS A C 1
ATOM 1459 O O . HIS A 1 191 ? 26.371 13.443 14.787 1.00 38.97 191 HIS A O 1
ATOM 1465 N N . THR A 1 192 ? 25.830 15.573 15.127 1.00 48.97 192 THR A N 1
ATOM 1466 C CA . THR A 1 192 ? 27.213 16.052 15.229 1.00 48.97 192 THR A CA 1
ATOM 1467 C C . THR A 1 192 ? 27.656 15.925 16.681 1.00 48.97 192 THR A C 1
ATOM 1469 O O . THR A 1 192 ? 27.612 16.887 17.443 1.00 48.97 192 THR A O 1
ATOM 1472 N N . ALA A 1 193 ? 28.050 14.717 17.078 1.00 38.59 193 ALA A N 1
ATOM 1473 C CA . ALA A 1 193 ? 28.887 14.516 18.251 1.00 38.59 193 ALA A CA 1
ATOM 1474 C C . ALA A 1 193 ? 30.343 14.447 17.772 1.00 38.59 193 ALA A C 1
ATOM 1476 O O . ALA A 1 193 ? 30.774 13.449 17.200 1.00 38.59 193 ALA A O 1
ATOM 1477 N N . LEU A 1 194 ? 31.082 15.540 17.963 1.00 47.69 194 LEU A N 1
ATOM 1478 C CA . LEU A 1 194 ? 32.539 15.532 17.868 1.00 47.69 194 LEU A CA 1
ATOM 1479 C C . LEU A 1 194 ? 33.079 14.710 19.043 1.00 47.69 194 LEU A C 1
ATOM 1481 O O . LEU A 1 194 ? 32.821 15.040 20.200 1.00 47.69 194 LEU A O 1
ATOM 1485 N N . VAL A 1 195 ? 33.809 13.639 18.741 1.00 44.00 195 VAL A N 1
ATOM 1486 C CA . VAL A 1 195 ? 34.619 12.908 19.721 1.00 44.00 195 VAL A CA 1
ATOM 1487 C C . VAL A 1 195 ? 35.880 13.744 19.978 1.00 44.00 195 VAL A C 1
ATOM 1489 O O . VAL A 1 195 ? 36.595 14.026 19.014 1.00 44.00 195 VAL A O 1
ATOM 1492 N N . PRO A 1 196 ? 36.164 14.185 21.215 1.00 52.84 196 PRO A N 1
ATOM 1493 C CA . PRO A 1 196 ? 37.458 14.773 21.527 1.00 52.84 196 PRO A CA 1
ATOM 1494 C C . PRO A 1 196 ? 38.520 13.664 21.571 1.00 52.84 196 PRO A C 1
ATOM 1496 O O . PRO A 1 196 ? 38.250 12.571 22.075 1.00 52.84 196 PRO A O 1
ATOM 1499 N N . LEU A 1 197 ? 39.695 13.958 21.005 1.00 59.59 197 LEU A N 1
ATOM 1500 C CA . LEU A 1 197 ? 40.908 13.142 21.125 1.00 59.59 197 LEU A CA 1
ATOM 1501 C C . LEU A 1 197 ? 41.423 13.121 22.568 1.00 59.59 197 LEU A C 1
ATOM 1503 O O . LEU A 1 197 ? 41.353 14.187 23.223 1.00 59.59 197 LEU A O 1
#

Secondary structure (DSSP, 8-state):
--SS-SSGGG-TTSS-TTHHHHHHHHHHHHHHHHH-TT---HHHHHHHHHHHHIIIIIITTSHHHHHHHHHHHHHHHHHHHHH-GGG-HHHHHHHHHHHHHHHHHHHHHHHT---HHHHHHHHHHHHHTT------TTT---HHHHHHHHHHHHHTT-----------SHHHHHHHHHHHHHTT-GGG-----PPP-

Foldseek 3Di:
DFQPDLAQVVDLPPDALLPVLLVVLLVLQVVVCVVPVPQHLCQLNVLSVQLSCLSNPPSNPPVRVSLVSNLSSLVSNLVSLVPRPPSDPVSSCSSNVSSVSNNQSSCCRGHVDDGDVVVVVVVVVCVVVVHPPPPPPPPVPPVVVVVVVVCVVVVVDDDDDPDDPDPPDPVVCVVVVVVVVVVPPPPPDDPPDDDDD